Protein AF-F3G6K5-F1 (afdb_monomer_lite)

Foldseek 3Di:
DDDDDDDDADDPVVVVVVVVCVVVVVVVVVVLVVVLVVLVVCPVVQDPDQPPVVVVVVVVVVVVVVVVCVVCVPPDDDDDADQLDPPQFDDDDNQDTDHDPVSVVVVVVCVLVDPPDPPRDDDDDDDDDDDQDDPALVVSLVVLVVVCVPPVDPVSVVSSVSSVVSNVCVVCVPPDDDDDDDDDDDDDPLCPPPVSVVVVVVVVVVVVVVVVVVPSDRPSNVVSVVSVVVVVVVVVVVVVVVVSNVD

Structure (mmCIF, N/CA/C/O backbone):
data_AF-F3G6K5-F1
#
_entry.id   AF-F3G6K5-F1
#
loop_
_atom_site.group_PDB
_atom_site.id
_atom_site.type_symbol
_atom_site.label_atom_id
_atom_site.label_alt_id
_atom_site.label_comp_id
_atom_site.label_asym_id
_atom_site.label_entity_id
_atom_site.label_seq_id
_atom_site.pdbx_PDB_ins_code
_atom_site.Cartn_x
_atom_site.Cartn_y
_atom_site.Cartn_z
_atom_site.occupancy
_atom_site.B_iso_or_equiv
_atom_site.auth_seq_id
_atom_site.auth_comp_id
_atom_site.auth_asym_id
_atom_site.auth_atom_id
_atom_site.pdbx_PDB_model_num
ATOM 1 N N . MET A 1 1 ? 22.229 39.460 2.942 1.00 41.00 1 MET A N 1
ATOM 2 C CA . MET A 1 1 ? 20.983 39.124 3.666 1.00 41.00 1 MET A CA 1
ATOM 3 C C . MET A 1 1 ? 21.271 37.948 4.584 1.00 41.00 1 MET A C 1
ATOM 5 O O . MET A 1 1 ? 21.403 36.832 4.101 1.00 41.00 1 MET A O 1
ATOM 9 N N . SER A 1 2 ? 21.477 38.206 5.875 1.00 43.28 2 SER A N 1
ATOM 10 C CA . SER A 1 2 ? 21.689 37.165 6.884 1.00 43.28 2 SER A CA 1
ATOM 11 C C . SER A 1 2 ? 20.333 36.700 7.409 1.00 43.28 2 SER A C 1
ATOM 13 O O . SER A 1 2 ? 19.652 37.452 8.104 1.00 43.28 2 SER A O 1
ATOM 15 N N . TRP A 1 3 ? 19.929 35.483 7.058 1.00 46.88 3 TRP A N 1
ATOM 16 C CA . TRP A 1 3 ? 18.755 34.844 7.645 1.00 46.88 3 TRP A CA 1
ATOM 17 C C . TRP A 1 3 ? 19.098 34.420 9.074 1.00 46.88 3 TRP A C 1
ATOM 19 O O . TRP A 1 3 ? 19.922 33.532 9.287 1.00 46.88 3 TRP A O 1
ATOM 29 N N . THR A 1 4 ? 18.516 35.092 10.064 1.00 51.34 4 THR A N 1
ATOM 30 C CA . THR A 1 4 ? 18.621 34.699 11.469 1.00 51.34 4 THR A CA 1
ATOM 31 C C . THR A 1 4 ? 17.629 33.578 11.744 1.00 51.34 4 THR A C 1
ATOM 33 O O . THR A 1 4 ? 16.429 33.712 11.520 1.00 51.34 4 THR A O 1
ATOM 36 N N . ASN A 1 5 ? 18.138 32.441 12.210 1.00 50.91 5 ASN A N 1
ATOM 37 C CA . ASN A 1 5 ? 17.309 31.286 12.519 1.00 50.91 5 ASN A CA 1
ATOM 38 C C . ASN A 1 5 ? 16.543 31.557 13.828 1.00 50.91 5 ASN A C 1
ATOM 40 O O . ASN A 1 5 ? 17.135 31.553 14.911 1.00 50.91 5 ASN A O 1
ATOM 44 N N . ILE A 1 6 ? 15.248 31.867 13.730 1.00 63.03 6 ILE A N 1
ATOM 45 C CA . ILE A 1 6 ? 14.383 32.103 14.891 1.00 63.03 6 ILE A CA 1
ATOM 46 C C . ILE A 1 6 ? 14.018 30.739 15.476 1.00 63.03 6 ILE A C 1
ATOM 48 O O . ILE A 1 6 ? 13.240 29.988 14.894 1.00 63.03 6 ILE A O 1
ATOM 52 N N . LYS A 1 7 ? 14.581 30.408 16.641 1.00 58.78 7 LYS A N 1
ATOM 53 C CA . LYS A 1 7 ? 14.153 29.234 17.406 1.00 58.78 7 LYS A CA 1
ATOM 54 C C . LYS A 1 7 ? 12.848 29.575 18.121 1.00 58.78 7 LYS A C 1
ATOM 56 O O . LYS A 1 7 ? 12.857 30.377 19.054 1.00 58.78 7 LYS A O 1
ATOM 61 N N . PHE A 1 8 ? 11.740 28.985 17.680 1.00 60.69 8 PHE A N 1
ATOM 62 C CA . PHE A 1 8 ? 10.490 29.012 18.434 1.00 60.69 8 PHE A CA 1
ATOM 63 C C . PHE A 1 8 ? 10.718 28.276 19.757 1.00 60.69 8 PHE A C 1
ATOM 65 O O . PHE A 1 8 ? 11.133 27.122 19.755 1.00 60.69 8 PHE A O 1
ATOM 72 N N . ARG A 1 9 ? 10.517 28.974 20.874 1.00 67.00 9 ARG A N 1
ATOM 73 C CA . ARG A 1 9 ? 10.622 28.433 22.234 1.00 67.00 9 ARG A CA 1
ATOM 74 C C . ARG A 1 9 ? 9.276 28.576 22.920 1.00 67.00 9 ARG A C 1
ATOM 76 O O . ARG A 1 9 ? 8.531 29.508 22.604 1.00 67.00 9 ARG A O 1
ATOM 83 N N . TRP A 1 10 ? 8.991 27.695 23.873 1.00 70.38 10 TRP A N 1
ATOM 84 C CA . TRP A 1 10 ? 7.793 27.799 24.697 1.00 70.38 10 TRP A CA 1
ATOM 85 C C . TRP A 1 10 ? 7.702 29.189 25.373 1.00 70.38 10 TRP A C 1
ATOM 87 O O . TRP A 1 10 ? 8.639 29.599 26.067 1.00 70.38 10 TRP A O 1
ATOM 97 N N . PRO A 1 11 ? 6.612 29.956 25.176 1.00 77.06 11 PRO A N 1
ATOM 98 C CA . PRO A 1 11 ? 6.512 31.313 25.701 1.00 77.06 11 PRO A CA 1
ATOM 99 C C . PRO A 1 11 ? 6.255 31.314 27.214 1.00 77.06 11 PRO A C 1
ATOM 101 O O . PRO A 1 11 ? 5.347 30.646 27.708 1.00 77.06 11 PRO A O 1
ATOM 104 N N . ALA A 1 12 ? 7.002 32.130 27.963 1.00 70.38 12 ALA A N 1
ATOM 105 C CA . ALA A 1 12 ? 6.874 32.232 29.422 1.00 70.38 12 ALA A CA 1
ATOM 106 C C . ALA A 1 12 ? 5.462 32.658 29.883 1.00 70.38 12 ALA A C 1
ATOM 108 O O . ALA A 1 12 ? 5.005 32.249 30.951 1.00 70.38 12 ALA A O 1
ATOM 109 N N . GLN A 1 13 ? 4.743 33.426 29.056 1.00 72.31 13 GLN A N 1
ATOM 110 C CA . GLN A 1 13 ? 3.354 33.824 29.307 1.00 72.31 13 GLN A CA 1
ATOM 111 C C . GLN A 1 13 ? 2.390 32.625 29.282 1.00 72.31 13 GLN A C 1
ATOM 113 O O . GLN A 1 13 ? 1.428 32.599 30.049 1.00 72.31 13 GLN A O 1
ATOM 118 N N . ALA A 1 14 ? 2.658 31.607 28.452 1.00 68.75 14 ALA A N 1
ATOM 119 C CA . ALA A 1 14 ? 1.855 30.384 28.433 1.00 68.75 14 ALA A CA 1
ATOM 120 C C . ALA A 1 14 ? 2.067 29.554 29.705 1.00 68.75 14 ALA A C 1
ATOM 122 O O . ALA A 1 14 ? 1.115 28.960 30.201 1.00 68.75 14 ALA A O 1
ATOM 123 N N . THR A 1 15 ? 3.273 29.563 30.286 1.00 70.75 15 THR A N 1
ATOM 124 C CA . THR A 1 15 ? 3.541 28.904 31.576 1.00 70.75 15 THR A CA 1
ATOM 125 C C . THR A 1 15 ? 2.737 29.543 32.708 1.00 70.75 15 THR A C 1
ATOM 127 O O . THR A 1 15 ? 2.061 28.831 33.439 1.00 70.75 15 THR A O 1
ATOM 130 N N . GLN A 1 16 ? 2.708 30.877 32.793 1.00 70.25 16 GLN A N 1
ATOM 131 C CA . GLN A 1 16 ? 1.944 31.589 33.828 1.00 70.25 16 GLN A CA 1
ATOM 132 C C . GLN A 1 16 ? 0.430 31.349 33.725 1.00 70.25 16 GLN A C 1
ATOM 134 O O . GLN A 1 16 ? -0.230 31.125 34.738 1.00 70.25 16 GLN A O 1
ATOM 139 N N . TRP A 1 17 ? -0.128 31.362 32.511 1.00 72.69 17 TRP A N 1
ATOM 140 C CA . TRP A 1 17 ? -1.544 31.044 32.294 1.00 72.69 17 TRP A CA 1
ATOM 141 C C . TRP A 1 17 ? -1.869 29.587 32.656 1.00 72.69 17 TRP 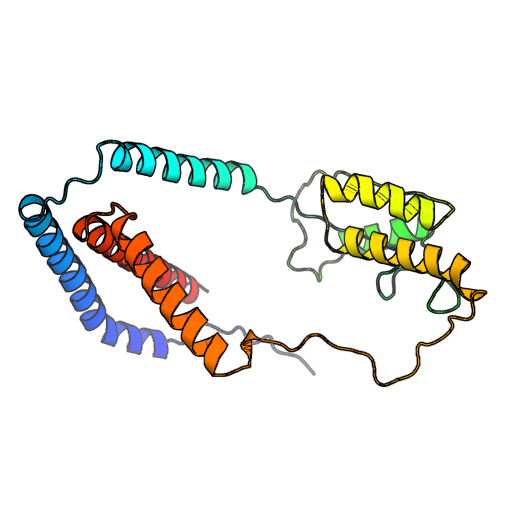A C 1
ATOM 143 O O . TRP A 1 17 ? -2.913 29.288 33.234 1.00 72.69 17 TRP A O 1
ATOM 153 N N . MET A 1 18 ? -0.948 28.668 32.376 1.00 69.44 18 MET A N 1
ATOM 154 C CA . MET A 1 18 ? -1.083 27.268 32.764 1.00 69.44 18 MET A CA 1
ATOM 155 C C . MET A 1 18 ? -1.006 27.039 34.273 1.00 69.44 18 MET A C 1
ATOM 157 O O . MET A 1 18 ? -1.744 26.201 34.789 1.00 69.44 18 MET A O 1
ATOM 161 N N . ASP A 1 19 ? -0.154 27.778 34.980 1.00 72.00 19 ASP A N 1
ATOM 162 C CA . ASP A 1 19 ? -0.046 27.692 36.438 1.00 72.00 19 ASP A CA 1
ATOM 163 C C . ASP A 1 19 ? -1.334 28.196 37.110 1.00 72.00 19 ASP A C 1
ATOM 165 O O . ASP A 1 19 ? -1.800 27.609 38.085 1.00 72.00 19 ASP A O 1
ATOM 169 N N . GLN A 1 20 ? -1.994 29.202 36.524 1.00 71.81 20 GLN A N 1
ATOM 170 C CA . GLN A 1 20 ? -3.330 29.648 36.948 1.00 71.81 20 GLN A CA 1
ATOM 171 C C . GLN A 1 20 ? -4.402 28.564 36.738 1.00 71.81 20 GLN A C 1
ATOM 173 O O . GLN A 1 20 ? -5.333 28.445 37.533 1.00 71.81 20 GLN A O 1
ATOM 178 N N . MET A 1 21 ? -4.252 27.732 35.704 1.00 69.56 21 MET A N 1
ATOM 179 C CA . MET A 1 21 ? -5.142 26.599 35.418 1.00 69.56 21 MET A CA 1
ATOM 180 C C . MET A 1 21 ? -4.804 25.331 36.221 1.00 69.56 21 MET A C 1
ATOM 182 O O . MET A 1 21 ? -5.597 24.385 36.225 1.00 69.56 21 MET A O 1
ATOM 186 N N . ALA A 1 22 ? -3.668 25.286 36.926 1.00 70.25 22 ALA A N 1
ATOM 187 C CA . ALA A 1 22 ? -3.235 24.108 37.681 1.00 70.25 22 ALA A CA 1
ATOM 188 C C . ALA A 1 22 ? -4.230 23.730 38.790 1.00 70.25 22 ALA A C 1
ATOM 190 O O . ALA A 1 22 ? -4.506 22.549 38.995 1.00 70.25 22 ALA A O 1
ATOM 191 N N . GLY A 1 23 ? -4.846 24.723 39.443 1.00 70.94 23 GLY A N 1
ATOM 192 C CA . GLY A 1 23 ? -5.899 24.491 40.436 1.00 70.94 23 GLY A CA 1
ATOM 193 C C . GLY A 1 23 ? -7.123 23.779 39.849 1.00 70.94 23 GLY A C 1
ATOM 194 O O . GLY A 1 23 ? -7.587 22.786 40.406 1.00 70.94 23 GLY A O 1
ATOM 195 N N . ALA A 1 24 ? -7.601 24.221 38.680 1.00 70.62 24 ALA A N 1
ATOM 196 C CA . ALA A 1 24 ? -8.709 23.572 37.976 1.00 70.62 24 ALA A CA 1
ATOM 197 C C . ALA A 1 24 ? -8.339 22.155 37.504 1.00 70.62 24 ALA A C 1
ATOM 199 O O . ALA A 1 24 ? -9.148 21.235 37.608 1.00 70.62 24 ALA A O 1
ATOM 200 N N . ARG A 1 25 ? -7.097 21.951 37.046 1.00 69.00 25 ARG A N 1
ATOM 201 C CA . ARG A 1 25 ? -6.589 20.633 36.635 1.00 69.00 25 ARG A CA 1
ATOM 202 C C . ARG A 1 25 ? -6.544 19.647 37.805 1.00 69.00 25 ARG A C 1
ATOM 204 O O . ARG A 1 25 ? -6.981 18.511 37.646 1.00 69.00 25 ARG A O 1
ATOM 211 N N . ASN A 1 26 ? -6.096 20.092 38.978 1.00 73.50 26 ASN A N 1
ATOM 212 C CA . ASN A 1 26 ? -6.069 19.274 40.193 1.00 73.50 26 ASN A CA 1
ATOM 213 C C . ASN A 1 26 ? -7.483 18.896 40.654 1.00 73.50 26 ASN A C 1
ATOM 215 O O . ASN A 1 26 ? -7.715 17.751 41.036 1.00 73.50 26 ASN A O 1
ATOM 219 N N . LEU A 1 27 ? -8.446 19.820 40.553 1.00 74.88 27 LEU A N 1
ATOM 220 C CA . LEU A 1 27 ? -9.855 19.536 40.847 1.00 74.88 27 LEU A CA 1
ATOM 221 C C . LEU A 1 27 ? -10.432 18.489 39.886 1.00 74.88 27 LEU A C 1
ATOM 223 O O . LEU A 1 27 ? -11.045 17.521 40.334 1.00 74.88 27 LEU A O 1
ATOM 227 N N . ILE A 1 28 ? -10.168 18.620 38.583 1.00 72.31 28 ILE A N 1
ATOM 228 C CA . ILE A 1 28 ? -10.585 17.636 37.571 1.00 72.31 28 ILE A CA 1
ATOM 229 C C . ILE A 1 28 ? -9.961 16.263 37.852 1.00 72.31 28 ILE A C 1
ATOM 231 O O . ILE A 1 28 ? -10.652 15.249 37.764 1.00 72.31 28 ILE A O 1
ATOM 235 N N . GLN A 1 29 ? -8.681 16.210 38.231 1.00 74.44 29 GLN A N 1
ATOM 236 C CA . GLN A 1 29 ? -8.020 14.958 38.607 1.00 74.44 29 GLN A CA 1
ATOM 237 C C . GLN A 1 29 ? -8.639 14.343 39.869 1.00 74.44 29 GLN A C 1
ATOM 239 O O . GLN A 1 29 ? -8.896 13.139 39.890 1.00 74.44 29 GLN A O 1
ATOM 244 N N . SER A 1 30 ? -8.945 15.150 40.890 1.00 73.75 30 SER A N 1
ATOM 245 C CA . SER A 1 30 ? -9.611 14.664 42.105 1.00 73.75 30 SER A CA 1
ATOM 246 C C . SER A 1 30 ? -11.027 14.148 41.840 1.00 73.75 30 SER A C 1
ATOM 248 O O . SER A 1 30 ? -11.398 13.102 42.365 1.00 73.75 30 SER A O 1
ATOM 250 N N . GLU A 1 31 ? -11.789 14.803 40.960 1.00 78.19 31 GLU A N 1
ATOM 251 C CA . GLU A 1 31 ? -13.123 14.346 40.557 1.00 78.19 31 GLU A CA 1
ATOM 252 C C . GLU A 1 31 ? -13.067 13.097 39.670 1.00 78.19 31 GLU A C 1
ATOM 254 O O . GLU A 1 31 ? -13.923 12.218 39.757 1.00 78.19 31 GLU A O 1
ATOM 259 N N . MET A 1 32 ? -12.034 12.950 38.836 1.00 72.06 32 MET A N 1
ATOM 260 C CA . MET A 1 32 ? -11.810 11.705 38.094 1.00 72.06 32 MET A CA 1
ATOM 261 C C . MET A 1 32 ? -11.502 10.527 39.025 1.00 72.06 32 MET A C 1
ATOM 263 O O . MET A 1 32 ? -11.959 9.412 38.758 1.00 72.06 32 MET A O 1
ATOM 267 N N . LEU A 1 33 ? -10.749 10.756 40.105 1.00 75.06 33 LEU A N 1
ATOM 268 C CA . LEU A 1 33 ? -10.490 9.744 41.133 1.00 75.06 33 LEU A CA 1
ATOM 269 C C . LEU A 1 33 ? -11.766 9.419 41.922 1.00 75.06 33 LEU A C 1
ATOM 271 O O . LEU A 1 33 ? -12.114 8.244 42.040 1.00 75.06 33 LEU A O 1
ATOM 275 N N . SER A 1 34 ? -12.512 10.440 42.363 1.00 75.44 34 SER A N 1
ATOM 276 C CA . SER A 1 34 ? -13.785 10.280 43.087 1.00 75.44 34 SER A CA 1
ATOM 277 C C . SER A 1 34 ? -14.816 9.504 42.252 1.00 75.44 34 SER A C 1
ATOM 279 O O . SER A 1 34 ? -15.488 8.595 42.743 1.00 75.44 34 SER A O 1
ATOM 281 N N . THR A 1 35 ? -14.911 9.817 40.957 1.00 75.25 35 THR A N 1
ATOM 282 C CA . THR A 1 35 ? -15.817 9.152 40.018 1.00 75.25 35 THR A CA 1
ATOM 283 C C . THR A 1 35 ? -15.403 7.699 39.826 1.00 75.25 35 THR A C 1
ATOM 285 O O . THR A 1 35 ? -16.269 6.830 39.791 1.00 75.25 35 THR A O 1
ATOM 288 N N . GLY A 1 36 ? -14.099 7.413 39.797 1.00 73.00 36 GLY A N 1
ATOM 289 C CA . GLY A 1 36 ? -13.586 6.046 39.772 1.00 73.00 36 GLY A CA 1
ATOM 290 C C . GLY A 1 36 ? -13.974 5.214 40.981 1.00 73.00 36 GLY A C 1
ATOM 291 O O . GLY A 1 36 ? -14.414 4.079 40.827 1.00 73.00 36 GLY A O 1
ATOM 292 N N . GLU A 1 37 ? -13.877 5.788 42.178 1.00 77.00 37 GLU A N 1
ATOM 293 C CA . GLU A 1 37 ? -14.312 5.114 43.404 1.00 77.00 37 GLU A CA 1
ATOM 294 C C . GLU A 1 37 ? -15.826 4.895 43.451 1.00 77.00 37 GLU A C 1
ATOM 296 O O . GLU A 1 37 ? -16.306 3.906 44.002 1.00 77.00 37 GLU A O 1
ATOM 301 N N . ARG A 1 38 ? -16.612 5.816 42.887 1.00 76.25 38 ARG A N 1
ATOM 302 C CA . ARG A 1 38 ? -18.069 5.655 42.791 1.00 76.25 38 ARG A CA 1
ATOM 303 C C . ARG A 1 38 ? -18.444 4.544 41.815 1.00 76.25 38 ARG A C 1
ATOM 305 O O . ARG A 1 38 ? -19.321 3.746 42.129 1.00 76.25 38 ARG A O 1
ATOM 312 N N . VAL A 1 39 ? -17.776 4.485 40.664 1.00 74.00 39 VAL A N 1
ATOM 313 C CA . VAL A 1 39 ? -17.968 3.439 39.648 1.00 74.00 39 VAL A CA 1
ATOM 314 C C . VAL A 1 39 ? -17.551 2.073 40.202 1.00 74.00 39 VAL A C 1
ATOM 316 O O . VAL A 1 39 ? -18.309 1.117 40.059 1.00 74.00 39 VAL A O 1
ATOM 319 N N . SER A 1 40 ? -16.430 1.978 40.927 1.00 72.12 40 SER A N 1
ATOM 320 C CA . SER A 1 40 ? -16.007 0.717 41.554 1.00 72.12 40 SER A CA 1
ATOM 321 C C . SER A 1 40 ? -16.980 0.240 42.636 1.00 72.12 40 SER A C 1
ATOM 323 O O . SER A 1 40 ? -17.335 -0.933 42.653 1.00 72.12 40 SER A O 1
ATOM 325 N N . LYS A 1 41 ? -17.501 1.144 43.479 1.00 76.19 41 LYS A N 1
ATOM 326 C CA . LYS A 1 41 ? -18.522 0.815 44.494 1.00 76.19 41 LYS A CA 1
ATOM 327 C C . LYS A 1 41 ? -19.842 0.328 43.894 1.00 76.19 41 LYS A C 1
ATOM 329 O O . LYS A 1 41 ? -20.566 -0.425 44.536 1.00 76.19 41 LYS A O 1
ATOM 334 N N . LEU A 1 42 ? -20.178 0.769 42.682 1.00 70.62 42 LEU A N 1
ATOM 335 C CA . LEU A 1 42 ? -21.380 0.326 41.974 1.00 70.62 42 LEU A CA 1
ATOM 336 C C . LEU A 1 42 ? -21.176 -1.028 41.269 1.00 70.62 42 LEU A C 1
ATOM 338 O O . LEU A 1 42 ? -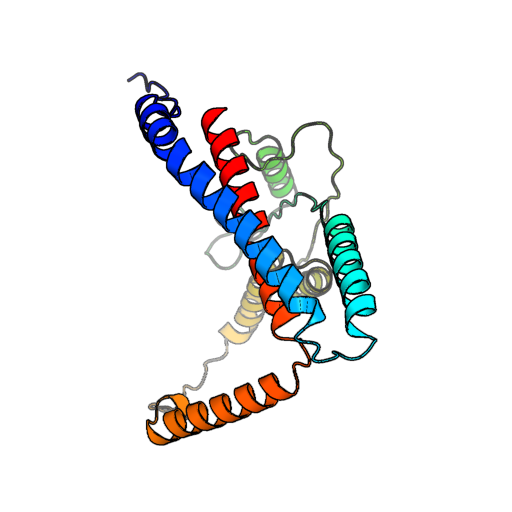22.167 -1.671 40.917 1.00 70.62 42 LEU A O 1
ATOM 342 N N . ALA A 1 43 ? -19.930 -1.460 41.043 1.00 63.56 43 ALA A N 1
ATOM 343 C CA . ALA A 1 43 ? -19.625 -2.682 40.297 1.00 63.56 43 ALA A CA 1
ATOM 344 C C . ALA A 1 43 ? -20.107 -3.950 41.011 1.00 63.56 43 ALA A C 1
ATOM 346 O O . ALA A 1 43 ? -20.584 -4.874 40.355 1.00 63.56 43 ALA A O 1
ATOM 347 N N . ASP A 1 44 ? -20.092 -3.945 42.345 1.00 62.38 44 ASP A N 1
ATOM 348 C CA . ASP A 1 44 ? -20.596 -5.053 43.164 1.00 62.38 44 ASP A CA 1
ATOM 349 C C . ASP A 1 44 ? -22.136 -5.108 43.222 1.00 62.38 44 ASP A C 1
ATOM 351 O O . ASP A 1 44 ? -22.714 -6.129 43.590 1.00 62.38 44 ASP A O 1
ATOM 355 N N . ILE A 1 45 ? -22.817 -4.018 42.843 1.00 66.88 45 ILE A N 1
ATOM 356 C CA . ILE A 1 45 ? -24.280 -3.876 42.927 1.00 66.88 45 ILE A CA 1
ATOM 357 C C . ILE A 1 45 ? -24.949 -4.186 41.577 1.00 66.88 45 ILE A C 1
ATOM 359 O O . ILE A 1 45 ? -26.052 -4.729 41.542 1.00 66.88 45 ILE A O 1
ATOM 363 N N . ALA A 1 46 ? -24.291 -3.868 40.458 1.00 55.75 46 ALA A N 1
ATOM 364 C CA . ALA A 1 46 ? -24.824 -4.029 39.105 1.00 55.75 46 ALA A CA 1
ATOM 365 C C . ALA A 1 46 ? -24.084 -5.135 38.332 1.00 55.75 46 ALA A C 1
ATOM 367 O O . ALA A 1 46 ? -23.367 -4.876 37.365 1.00 55.75 46 ALA A O 1
ATOM 368 N N . THR A 1 47 ? -24.264 -6.388 38.747 1.00 52.62 47 THR A N 1
ATOM 369 C CA . THR A 1 47 ? -23.692 -7.553 38.060 1.00 52.62 47 THR A CA 1
ATOM 370 C C . THR A 1 47 ? -24.640 -8.065 36.971 1.00 52.62 47 THR A C 1
ATOM 372 O O . THR A 1 47 ? -25.467 -8.944 37.190 1.00 52.62 47 THR A O 1
ATOM 375 N N . SER A 1 48 ? -24.509 -7.539 35.749 1.00 55.25 48 SER A N 1
ATOM 376 C CA . SER A 1 48 ? -24.825 -8.341 34.558 1.00 55.25 48 SER A CA 1
ATOM 377 C C . SER A 1 48 ? -23.594 -9.192 34.312 1.00 55.25 48 SER A C 1
ATOM 379 O O . SER A 1 48 ? -22.539 -8.640 34.037 1.00 55.25 48 SER A O 1
ATOM 381 N N . SER A 1 49 ? -23.675 -10.501 34.555 1.00 48.19 49 SER A N 1
ATOM 382 C CA . SER A 1 49 ? -22.531 -11.402 34.407 1.00 48.19 49 SER A CA 1
ATOM 383 C C . SER A 1 49 ? -22.216 -11.561 32.919 1.00 48.19 49 SER A C 1
ATOM 385 O O . SER A 1 49 ? -22.914 -12.338 32.268 1.00 48.19 49 SER A O 1
ATOM 387 N N . PRO A 1 50 ? -21.163 -10.925 32.374 1.00 54.00 50 PRO A N 1
ATOM 388 C CA . PRO A 1 50 ? -20.675 -11.291 31.056 1.00 54.00 50 PRO A CA 1
ATOM 389 C C . PRO A 1 50 ? -20.094 -12.700 31.197 1.00 54.00 50 PRO A C 1
ATOM 391 O O . PRO A 1 50 ? -19.535 -13.046 32.249 1.00 54.00 50 PRO A O 1
ATOM 394 N N . GLY A 1 51 ? -20.258 -13.554 30.189 1.00 52.72 51 GLY A N 1
ATOM 395 C CA . GLY A 1 51 ? -19.772 -14.934 30.250 1.00 52.72 51 GLY A CA 1
ATOM 396 C C . GLY A 1 51 ? -18.316 -15.030 30.740 1.00 52.72 51 GLY A C 1
ATOM 397 O O . GLY A 1 51 ? -17.476 -14.194 30.406 1.00 52.72 51 GLY A O 1
ATOM 398 N N . ARG A 1 52 ? -17.994 -16.088 31.507 1.00 54.31 52 ARG A N 1
ATOM 399 C CA . ARG A 1 52 ? -16.679 -16.357 32.150 1.00 54.31 52 ARG A CA 1
ATOM 400 C C . ARG A 1 52 ? -15.451 -16.298 31.216 1.00 54.31 52 ARG A C 1
ATOM 402 O O . ARG A 1 52 ? -14.321 -16.392 31.681 1.00 54.31 52 ARG A O 1
ATOM 409 N N . ILE A 1 53 ? -15.667 -16.157 29.913 1.00 56.19 53 ILE A N 1
ATOM 410 C CA . ILE A 1 53 ? -14.651 -16.095 28.865 1.00 56.19 53 ILE A CA 1
ATOM 411 C C . ILE A 1 53 ? -14.135 -14.656 28.659 1.00 56.19 53 ILE A C 1
ATOM 413 O O . ILE A 1 53 ? -12.973 -14.490 28.298 1.00 56.19 53 ILE A O 1
ATOM 417 N N . GLY A 1 54 ? -14.932 -13.616 28.944 1.00 54.03 54 GLY A N 1
ATOM 418 C CA . GLY A 1 54 ? -14.574 -12.219 28.643 1.00 54.03 54 GLY A CA 1
ATOM 419 C C . GLY A 1 54 ? -13.311 -11.725 29.359 1.00 54.03 54 GLY A C 1
ATOM 420 O O . GLY A 1 54 ? -12.423 -11.157 28.729 1.00 54.03 54 GLY A O 1
ATOM 421 N N . GLY A 1 55 ? -13.170 -12.019 30.658 1.00 58.12 55 GLY A N 1
ATOM 422 C CA . GLY A 1 55 ? -11.996 -11.609 31.443 1.00 58.12 55 GLY A CA 1
ATOM 423 C C . GLY A 1 55 ? -10.694 -12.307 31.025 1.00 58.12 55 GLY A C 1
ATOM 424 O O . GLY A 1 55 ? -9.648 -11.666 30.939 1.00 58.12 55 GLY A O 1
ATOM 425 N N . ALA A 1 56 ? -10.756 -13.604 30.704 1.00 58.50 56 ALA A N 1
ATOM 426 C CA . ALA A 1 56 ? -9.604 -14.359 30.203 1.00 58.50 56 ALA A CA 1
ATOM 427 C C . ALA A 1 56 ? -9.230 -13.951 28.764 1.00 58.50 56 ALA A C 1
ATOM 429 O O . ALA A 1 56 ? -8.048 -13.879 28.424 1.00 58.50 56 ALA A O 1
ATOM 430 N N . ALA A 1 57 ? -10.229 -13.629 27.935 1.00 58.84 57 ALA A N 1
ATOM 431 C CA . ALA A 1 57 ? -10.023 -13.141 26.577 1.00 58.84 57 ALA A CA 1
ATOM 432 C C . ALA A 1 57 ? -9.394 -11.740 26.560 1.00 58.84 57 ALA A C 1
ATOM 434 O O . ALA A 1 57 ? -8.480 -11.513 25.776 1.00 58.84 57 ALA A O 1
ATOM 435 N N . GLN A 1 58 ? -9.801 -10.822 27.444 1.00 65.88 58 GLN A N 1
ATOM 436 C CA . GLN A 1 58 ? -9.270 -9.452 27.491 1.00 65.88 58 GLN A CA 1
ATOM 437 C C . GLN A 1 58 ? -7.749 -9.425 27.724 1.00 65.88 58 GLN A C 1
ATOM 439 O O . GLN A 1 58 ? -7.034 -8.711 27.023 1.00 65.88 58 GLN A O 1
ATOM 444 N N . ALA A 1 59 ? -7.247 -10.233 28.668 1.00 67.75 59 ALA A N 1
ATOM 445 C CA . ALA A 1 59 ? -5.815 -10.336 28.960 1.00 67.75 59 ALA A CA 1
ATOM 446 C C . ALA A 1 59 ? -5.027 -10.988 27.809 1.00 67.75 59 ALA A C 1
ATOM 448 O O . ALA A 1 59 ? -3.920 -10.559 27.494 1.00 67.75 59 ALA A O 1
ATOM 449 N N . ALA A 1 60 ? -5.608 -11.991 27.142 1.00 71.12 60 ALA A N 1
ATOM 450 C CA . ALA A 1 60 ? -5.009 -12.603 25.956 1.00 71.12 60 ALA A CA 1
ATOM 451 C C . ALA A 1 60 ? -5.004 -11.647 24.747 1.00 71.12 60 ALA A C 1
ATOM 453 O O . ALA A 1 60 ? -4.039 -11.621 23.987 1.00 71.12 60 ALA A O 1
ATOM 454 N N . ILE A 1 61 ? -6.048 -10.828 24.583 1.00 72.94 61 ILE A N 1
ATOM 455 C CA . ILE A 1 61 ? -6.159 -9.823 23.518 1.00 72.94 61 ILE A CA 1
ATOM 456 C C . ILE A 1 61 ? -5.165 -8.684 23.748 1.00 72.94 61 ILE A C 1
ATOM 458 O O . ILE A 1 61 ? -4.509 -8.261 22.797 1.00 72.94 61 ILE A O 1
ATOM 462 N N . SER A 1 62 ? -5.033 -8.180 24.979 1.00 73.25 62 SER A N 1
ATOM 463 C CA . SER A 1 62 ? -4.067 -7.121 25.289 1.00 73.25 62 SER A CA 1
ATOM 464 C C . SER A 1 62 ? -2.632 -7.620 25.136 1.00 73.25 62 SER A C 1
ATOM 466 O O . SER A 1 62 ? -1.864 -6.992 24.415 1.00 73.25 62 SER A O 1
ATOM 468 N N . ALA A 1 63 ? -2.301 -8.789 25.695 1.00 74.56 63 ALA A N 1
ATOM 469 C CA . ALA A 1 63 ? -0.991 -9.416 25.521 1.00 74.56 63 ALA A CA 1
ATOM 470 C C . ALA A 1 63 ? -0.691 -9.718 24.045 1.00 74.56 63 ALA A C 1
ATOM 472 O O . ALA A 1 63 ? 0.418 -9.472 23.582 1.00 74.56 63 ALA A O 1
ATOM 473 N N . GLY A 1 64 ? -1.685 -10.188 23.286 1.00 75.62 64 GLY A N 1
ATOM 474 C CA . GLY A 1 64 ? -1.559 -10.415 21.849 1.00 75.62 64 GLY A CA 1
ATOM 475 C C . GLY A 1 64 ? -1.308 -9.126 21.067 1.00 75.62 64 GLY A C 1
ATOM 476 O O . GLY A 1 64 ? -0.465 -9.111 20.177 1.00 75.62 64 GLY A O 1
ATOM 477 N N . ARG A 1 65 ? -1.985 -8.022 21.411 1.00 78.44 65 ARG A N 1
ATOM 478 C CA . ARG A 1 65 ? -1.758 -6.713 20.776 1.00 78.44 65 ARG A CA 1
ATOM 479 C C . ARG A 1 65 ? -0.384 -6.142 21.096 1.00 78.44 65 ARG A C 1
ATOM 481 O O . ARG A 1 65 ? 0.248 -5.626 20.182 1.00 78.44 65 ARG A O 1
ATOM 488 N N . THR A 1 66 ? 0.079 -6.258 22.339 1.00 80.19 66 THR A N 1
ATOM 489 C CA . THR A 1 66 ? 1.428 -5.821 22.722 1.00 80.19 66 THR A CA 1
ATOM 490 C C . THR A 1 66 ? 2.486 -6.678 22.036 1.00 80.19 66 THR A C 1
ATOM 492 O O . THR A 1 66 ? 3.368 -6.135 21.397 1.00 80.19 66 THR A O 1
ATOM 495 N N . ALA A 1 67 ? 2.339 -8.007 22.034 1.00 77.56 67 ALA A N 1
ATOM 496 C CA . ALA A 1 67 ? 3.272 -8.896 21.343 1.00 77.56 67 ALA A CA 1
ATOM 497 C C . ALA A 1 67 ? 3.324 -8.644 19.827 1.00 77.56 67 ALA A C 1
ATOM 499 O O . ALA A 1 67 ? 4.392 -8.731 19.229 1.00 77.56 67 ALA A O 1
ATOM 500 N N . LEU A 1 68 ? 2.186 -8.322 19.198 1.00 75.50 68 LEU A N 1
ATOM 501 C CA . LEU A 1 68 ? 2.153 -7.900 17.796 1.00 75.50 68 LEU A CA 1
ATOM 502 C C . LEU A 1 68 ? 2.852 -6.550 17.609 1.00 75.50 68 LEU A C 1
ATOM 504 O O . LEU A 1 68 ? 3.640 -6.412 16.681 1.00 75.50 68 LEU A O 1
ATOM 508 N N . ALA A 1 69 ? 2.590 -5.570 18.475 1.00 73.81 69 ALA A N 1
ATOM 509 C CA . ALA A 1 69 ? 3.259 -4.275 18.416 1.00 73.81 69 ALA A CA 1
ATOM 510 C C . ALA A 1 69 ? 4.780 -4.433 18.555 1.00 73.81 69 ALA A C 1
ATOM 512 O O . ALA A 1 69 ? 5.492 -4.000 17.659 1.00 73.81 69 ALA A O 1
ATOM 513 N N . ASP A 1 70 ? 5.255 -5.152 19.574 1.00 77.38 70 ASP A N 1
ATOM 514 C CA . ASP A 1 70 ? 6.677 -5.402 19.841 1.00 77.38 70 ASP A CA 1
ATOM 515 C C . ASP A 1 70 ? 7.358 -6.147 18.677 1.00 77.38 70 ASP A C 1
ATOM 517 O O . ASP A 1 70 ? 8.488 -5.839 18.293 1.00 77.38 70 ASP A O 1
ATOM 521 N N . GLN A 1 71 ? 6.668 -7.119 18.063 1.00 72.12 71 GLN A N 1
ATOM 522 C CA . GLN A 1 71 ? 7.191 -7.846 16.898 1.00 72.12 71 GLN A CA 1
ATOM 523 C C . GLN A 1 71 ? 7.336 -6.960 15.654 1.00 72.12 71 GLN A C 1
ATOM 525 O O . GLN A 1 71 ? 8.206 -7.226 14.822 1.00 72.12 71 GLN A O 1
ATOM 530 N N . PHE A 1 72 ? 6.509 -5.921 15.515 1.00 73.06 72 PHE A N 1
ATOM 531 C CA . PHE A 1 72 ? 6.507 -5.019 14.360 1.00 73.06 72 PHE A CA 1
ATOM 532 C C . PHE A 1 72 ? 7.078 -3.624 14.658 1.00 73.06 72 PHE A C 1
ATOM 534 O O . PHE A 1 72 ? 7.094 -2.779 13.766 1.00 73.06 72 PHE A O 1
ATOM 541 N N . GLU A 1 73 ? 7.572 -3.376 15.873 1.00 70.31 73 GLU A N 1
ATOM 542 C CA . GLU A 1 73 ? 8.053 -2.059 16.311 1.00 70.31 73 GLU A CA 1
ATOM 543 C C . GLU A 1 73 ? 9.331 -1.638 15.570 1.00 70.31 73 GLU A C 1
ATOM 545 O O . GLU A 1 73 ? 9.530 -0.468 15.243 1.00 70.31 73 GLU A O 1
ATOM 550 N N . ASN A 1 74 ? 10.170 -2.613 15.209 1.00 66.94 74 ASN A N 1
ATOM 551 C CA . ASN A 1 74 ? 11.403 -2.386 14.460 1.00 66.94 74 ASN A CA 1
ATOM 552 C C . ASN A 1 74 ? 11.135 -2.340 12.949 1.00 66.94 74 ASN A C 1
ATOM 554 O O . ASN A 1 74 ? 11.545 -3.229 12.199 1.00 66.94 74 ASN A O 1
ATOM 558 N N . VAL A 1 75 ? 10.433 -1.301 12.493 1.00 74.94 75 VAL A N 1
ATOM 559 C CA . VAL A 1 75 ? 10.186 -1.078 11.062 1.00 74.94 75 VAL A CA 1
ATOM 560 C C . VAL A 1 75 ? 11.493 -0.641 10.382 1.00 74.94 75 VAL A C 1
ATOM 562 O O . VAL A 1 75 ? 12.022 0.425 10.709 1.00 74.94 75 VAL A O 1
ATOM 565 N N . PRO A 1 76 ? 12.033 -1.414 9.422 1.00 77.62 76 PRO A N 1
ATOM 566 C CA . PRO A 1 76 ? 13.262 -1.039 8.738 1.00 77.62 76 PRO A CA 1
ATOM 567 C C . PRO A 1 76 ? 13.039 0.187 7.845 1.00 77.62 76 PRO A C 1
ATOM 569 O O . PRO A 1 76 ? 12.031 0.294 7.142 1.00 77.62 76 PRO A O 1
ATOM 572 N N . SER A 1 77 ? 14.014 1.096 7.814 1.00 85.75 77 SER A N 1
ATOM 573 C CA . SER A 1 77 ? 14.027 2.186 6.837 1.00 85.75 77 SER A CA 1
ATOM 574 C C . SER A 1 77 ? 14.255 1.627 5.432 1.00 85.75 77 SER A C 1
ATOM 576 O O . SER A 1 77 ? 15.140 0.798 5.218 1.00 85.75 77 SER A O 1
ATOM 578 N N . CYS A 1 78 ? 13.480 2.098 4.458 1.00 88.31 78 CYS A N 1
ATOM 579 C CA . CYS A 1 78 ? 13.581 1.645 3.078 1.00 88.31 78 CYS A CA 1
ATOM 580 C C . CYS A 1 78 ? 13.690 2.822 2.107 1.00 88.31 78 CYS A C 1
ATOM 582 O O . CYS A 1 78 ? 12.997 3.828 2.253 1.00 88.31 78 CYS A O 1
ATOM 584 N N . ILE A 1 79 ? 14.540 2.666 1.091 1.00 90.56 79 ILE A N 1
ATOM 585 C CA . ILE A 1 79 ? 14.677 3.589 -0.033 1.00 90.56 79 ILE A CA 1
ATOM 586 C C . ILE A 1 79 ? 14.434 2.794 -1.314 1.00 90.56 79 ILE A C 1
ATOM 588 O O . ILE A 1 79 ? 15.037 1.743 -1.526 1.00 90.56 79 ILE A O 1
ATOM 592 N N . VAL A 1 80 ? 13.562 3.314 -2.177 1.00 92.56 80 VAL A N 1
ATOM 593 C CA . VAL A 1 80 ? 13.202 2.697 -3.455 1.00 92.56 80 VAL A CA 1
ATOM 594 C C . VAL A 1 80 ? 13.510 3.674 -4.581 1.00 92.56 80 VAL A C 1
ATOM 596 O O . VAL A 1 80 ? 13.020 4.803 -4.588 1.00 92.56 80 VAL A O 1
ATOM 599 N N . VAL A 1 81 ? 14.290 3.222 -5.561 1.00 92.19 81 VAL A N 1
ATOM 600 C CA . VAL A 1 81 ? 14.656 4.006 -6.745 1.00 92.19 81 VAL A CA 1
ATOM 601 C C . VAL A 1 81 ? 14.093 3.327 -7.984 1.00 92.19 81 VAL A C 1
ATOM 603 O O . VAL A 1 81 ? 14.359 2.151 -8.228 1.00 92.19 81 VAL A O 1
ATOM 606 N N . THR A 1 82 ? 13.311 4.061 -8.778 1.00 92.00 82 THR A N 1
ATOM 607 C CA . THR A 1 82 ? 12.690 3.521 -9.999 1.00 92.00 82 THR A CA 1
ATOM 608 C C . THR A 1 82 ? 12.805 4.508 -11.163 1.00 92.00 82 THR A C 1
ATOM 610 O O . THR A 1 82 ? 12.757 5.721 -10.951 1.00 92.00 82 THR A O 1
ATOM 613 N N . PRO A 1 83 ? 12.890 4.034 -12.422 1.00 90.38 83 PRO A N 1
ATOM 614 C CA . PRO A 1 83 ? 12.970 4.918 -13.592 1.00 90.38 83 PRO A CA 1
ATOM 615 C C . PRO A 1 83 ? 11.712 5.782 -13.794 1.00 90.38 83 PRO A C 1
ATOM 617 O O . PRO A 1 83 ? 11.727 6.754 -14.549 1.00 90.38 83 PRO A O 1
ATOM 620 N N . PHE A 1 84 ? 10.602 5.443 -13.138 1.00 90.00 84 PHE A N 1
ATOM 621 C CA . PHE A 1 84 ? 9.331 6.150 -13.282 1.00 90.00 84 PHE A CA 1
ATOM 622 C C . PHE A 1 84 ? 9.176 7.327 -12.314 1.00 90.00 84 PHE A C 1
ATOM 624 O O . PHE A 1 84 ? 8.243 8.117 -12.468 1.00 90.00 84 PHE A O 1
ATOM 631 N N . GLN A 1 85 ? 10.089 7.479 -11.352 1.00 89.81 85 GLN A N 1
ATOM 632 C CA . GLN A 1 85 ? 10.138 8.651 -10.486 1.00 89.81 85 GLN A CA 1
ATOM 633 C C . GLN A 1 85 ? 10.540 9.901 -11.283 1.00 89.81 85 GLN A C 1
ATOM 635 O O . GLN A 1 85 ? 11.272 9.856 -12.282 1.00 89.81 85 GLN A O 1
ATOM 640 N N . HIS A 1 86 ? 10.024 11.048 -10.848 1.00 84.94 86 HIS A N 1
ATOM 641 C CA . HIS A 1 86 ? 10.327 12.322 -11.480 1.00 84.94 86 HIS A CA 1
ATOM 642 C C . HIS A 1 86 ? 11.825 12.640 -11.349 1.00 84.94 86 HIS A C 1
ATOM 644 O O . HIS A 1 86 ? 12.372 12.578 -10.256 1.00 84.94 86 HIS A O 1
ATOM 650 N N . GLY A 1 87 ? 12.488 12.976 -12.460 1.00 84.06 87 GLY A N 1
ATOM 651 C CA . GLY A 1 87 ? 13.916 13.317 -12.480 1.00 84.06 87 GLY A CA 1
ATOM 652 C C . GLY A 1 87 ? 14.899 12.143 -12.356 1.00 84.06 87 GLY A C 1
ATOM 653 O O . GLY A 1 87 ? 16.094 12.382 -12.452 1.00 84.06 87 GLY A O 1
ATOM 654 N N . VAL A 1 88 ? 14.429 10.900 -12.181 1.00 88.50 88 VAL A N 1
ATOM 655 C CA . VAL A 1 88 ? 15.305 9.723 -11.999 1.00 88.50 88 VAL A CA 1
ATOM 656 C C . VAL A 1 88 ? 15.582 9.001 -13.319 1.00 88.50 88 VAL A C 1
ATOM 658 O O . VAL A 1 88 ? 16.732 8.794 -13.696 1.00 88.50 88 VAL A O 1
ATOM 661 N N . GLY A 1 89 ? 14.529 8.588 -14.030 1.00 83.88 89 GLY A N 1
ATOM 662 C CA . GLY A 1 89 ? 14.684 7.828 -15.270 1.00 83.88 89 GLY A CA 1
ATOM 663 C C . GLY A 1 89 ? 15.133 8.669 -16.462 1.00 83.88 89 GLY A C 1
ATOM 664 O O . GLY A 1 89 ? 14.808 9.850 -16.583 1.00 83.88 89 GLY A O 1
ATOM 665 N N . GLN A 1 90 ? 15.823 8.005 -17.381 1.00 84.06 90 GLN A N 1
ATOM 666 C CA . GLN A 1 90 ? 16.368 8.529 -18.630 1.00 84.06 90 GLN A CA 1
ATOM 667 C C . GLN A 1 90 ? 15.544 8.037 -19.819 1.00 84.06 90 GLN A C 1
ATOM 669 O O . GLN A 1 90 ? 14.976 6.950 -19.771 1.00 84.06 90 GLN A O 1
ATOM 674 N N . GLY A 1 91 ? 15.479 8.827 -20.888 1.00 76.88 91 GLY A N 1
ATOM 675 C CA . GLY A 1 91 ? 14.758 8.474 -22.111 1.00 76.88 91 GLY A CA 1
ATOM 676 C C . GLY A 1 91 ? 14.096 9.678 -22.774 1.00 76.88 91 GLY A C 1
ATOM 677 O O . GLY A 1 91 ? 13.870 10.708 -22.135 1.00 76.88 91 GLY A O 1
ATOM 678 N N . SER A 1 92 ? 13.813 9.553 -24.071 1.00 63.31 92 SER A N 1
ATOM 679 C CA . SER A 1 92 ? 13.150 10.596 -24.857 1.00 63.31 92 SER A CA 1
ATOM 680 C C . SER A 1 92 ? 11.637 10.363 -24.875 1.00 63.31 92 SER A C 1
ATOM 682 O O . SER A 1 92 ? 11.172 9.265 -25.179 1.00 63.31 92 SER A O 1
ATOM 684 N N . GLY A 1 93 ? 10.864 11.397 -24.535 1.00 60.62 93 GLY A N 1
ATOM 685 C CA . GLY A 1 93 ? 9.412 11.310 -24.359 1.00 60.62 93 GLY A CA 1
ATOM 686 C C . GLY A 1 93 ? 9.008 10.698 -23.009 1.00 60.62 93 GLY A C 1
ATOM 687 O O . GLY A 1 93 ? 9.670 9.821 -22.465 1.00 60.62 93 GLY A O 1
ATOM 688 N N . GLY A 1 94 ? 7.896 11.156 -22.428 1.00 64.69 94 GLY A N 1
ATOM 689 C CA . GLY A 1 94 ? 7.456 10.757 -21.078 1.00 64.69 94 GLY A CA 1
ATOM 690 C C . GLY A 1 94 ? 7.070 9.276 -20.891 1.00 64.69 94 GLY A C 1
ATOM 691 O O . GLY A 1 94 ? 6.627 8.902 -19.803 1.00 64.69 94 GLY A O 1
ATOM 692 N N . HIS A 1 95 ? 7.203 8.441 -21.927 1.00 66.69 95 HIS A N 1
ATOM 693 C CA . HIS A 1 95 ? 6.658 7.082 -21.976 1.00 66.69 95 HIS A CA 1
ATOM 694 C C . HIS A 1 95 ? 7.714 5.979 -21.832 1.00 66.69 95 HIS A C 1
ATOM 696 O O . HIS A 1 95 ? 7.444 4.998 -21.149 1.00 66.69 95 HIS A O 1
ATOM 702 N N . GLN A 1 96 ? 8.913 6.137 -22.398 1.00 74.56 96 GLN A N 1
ATOM 703 C CA . GLN A 1 96 ? 9.979 5.133 -22.313 1.00 74.56 96 GLN A CA 1
ATOM 704 C C . GLN A 1 96 ? 11.097 5.649 -21.414 1.00 74.56 96 GLN A C 1
ATOM 706 O O . GLN A 1 96 ? 12.015 6.325 -21.872 1.00 74.56 96 GLN A O 1
ATOM 711 N N . ARG A 1 97 ? 10.986 5.354 -20.113 1.00 84.69 97 ARG A N 1
ATOM 712 C CA . ARG A 1 97 ? 12.030 5.659 -19.133 1.00 84.69 97 ARG A CA 1
ATOM 713 C C . ARG A 1 97 ? 12.762 4.402 -18.700 1.00 84.69 97 ARG A C 1
ATOM 715 O O . ARG A 1 97 ? 12.134 3.422 -18.310 1.00 84.69 97 ARG A O 1
ATOM 722 N N . PHE A 1 98 ? 14.082 4.466 -18.724 1.00 86.94 98 PHE A N 1
ATOM 723 C CA . PHE A 1 98 ? 14.987 3.437 -18.232 1.0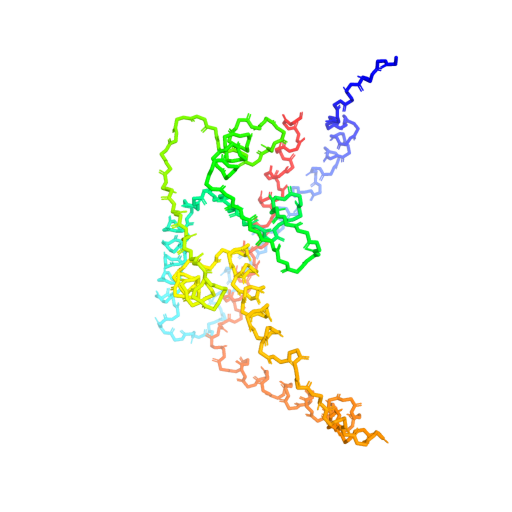0 86.94 98 PHE A CA 1
ATOM 724 C C . PHE A 1 98 ? 15.958 4.045 -17.221 1.00 86.94 98 PHE A C 1
ATOM 726 O O . PHE A 1 98 ? 16.114 5.261 -17.136 1.00 86.94 98 PHE A O 1
ATOM 733 N N . LEU A 1 99 ? 16.613 3.203 -16.432 1.00 88.50 99 LEU A N 1
ATOM 734 C CA . LEU A 1 99 ? 17.670 3.627 -15.524 1.00 88.50 99 LEU A CA 1
ATOM 735 C C . LEU A 1 99 ? 18.842 2.674 -15.714 1.00 88.50 99 LEU A C 1
ATOM 737 O O . LEU A 1 99 ? 18.699 1.468 -15.524 1.00 88.50 99 LEU A O 1
ATOM 741 N N . SER A 1 100 ? 19.981 3.200 -16.154 1.00 88.06 100 SER A N 1
ATOM 742 C CA . SER A 1 100 ? 21.181 2.386 -16.318 1.00 88.06 100 SER A CA 1
ATOM 743 C C . SER A 1 100 ? 21.805 2.085 -14.952 1.00 88.06 100 SER A C 1
ATOM 745 O O . SER A 1 100 ? 21.726 2.894 -14.027 1.00 88.06 100 SER A O 1
ATOM 747 N N . ALA A 1 101 ? 22.457 0.927 -14.831 1.00 86.38 101 ALA A N 1
ATOM 748 C CA . ALA A 1 101 ? 23.143 0.517 -13.608 1.00 86.38 101 ALA A CA 1
ATOM 749 C C . ALA A 1 101 ? 24.120 1.571 -13.032 1.00 86.38 101 ALA A C 1
ATOM 751 O O . ALA A 1 101 ? 24.039 1.827 -11.831 1.00 86.38 101 ALA A O 1
ATOM 752 N N . PRO A 1 102 ? 24.999 2.233 -13.819 1.00 88.81 102 PRO A N 1
ATOM 753 C CA . PRO A 1 102 ? 25.894 3.249 -13.258 1.00 88.81 102 PRO A CA 1
ATOM 754 C C . PRO A 1 102 ? 25.135 4.464 -12.707 1.00 88.81 102 PRO A C 1
ATOM 756 O O . PRO A 1 102 ? 25.473 4.959 -11.636 1.00 88.81 102 PRO A O 1
ATOM 759 N N . ASN A 1 103 ? 24.066 4.895 -13.381 1.00 89.62 103 ASN A N 1
ATOM 760 C CA . ASN A 1 103 ? 23.268 6.038 -12.935 1.00 89.62 103 ASN A CA 1
ATOM 761 C C . ASN A 1 103 ? 22.430 5.697 -11.696 1.00 89.62 103 ASN A C 1
ATOM 763 O O . ASN A 1 103 ? 22.267 6.539 -10.819 1.00 89.62 103 ASN A O 1
ATOM 767 N N . LEU A 1 104 ? 21.951 4.452 -11.583 1.00 90.44 104 LEU A N 1
ATOM 768 C CA . LEU A 1 104 ? 21.314 3.944 -10.366 1.00 90.44 104 LEU A CA 1
ATOM 769 C C . LEU A 1 104 ? 22.273 3.997 -9.172 1.00 90.44 104 LEU A C 1
ATOM 771 O O . LEU A 1 104 ? 21.883 4.463 -8.105 1.00 90.44 104 LEU A O 1
ATOM 775 N N . LEU A 1 105 ? 23.511 3.524 -9.346 1.00 90.62 105 LEU A N 1
ATOM 776 C CA . LEU A 1 105 ? 24.511 3.521 -8.276 1.00 90.62 105 LEU A CA 1
ATOM 777 C C . LEU A 1 105 ? 24.866 4.937 -7.832 1.00 90.62 105 LEU A C 1
ATOM 779 O O . LEU A 1 105 ? 24.928 5.190 -6.632 1.00 90.62 105 LEU A O 1
ATOM 783 N N . GLN A 1 106 ? 25.053 5.856 -8.781 1.00 90.88 106 GLN A N 1
ATOM 784 C CA . GLN A 1 106 ? 25.327 7.253 -8.462 1.00 90.88 106 GLN A CA 1
ATOM 785 C C . GLN A 1 106 ? 24.153 7.890 -7.709 1.00 90.88 106 GLN A C 1
ATOM 787 O O . GLN A 1 106 ? 24.354 8.468 -6.649 1.00 90.88 106 GLN A O 1
ATOM 792 N N . LEU A 1 107 ? 22.919 7.694 -8.182 1.00 91.00 107 LEU A N 1
ATOM 793 C CA . LEU A 1 107 ? 21.733 8.250 -7.533 1.00 91.00 107 LEU A CA 1
ATOM 794 C C . LEU A 1 107 ? 21.497 7.661 -6.132 1.00 91.00 107 LEU A C 1
ATOM 796 O O . LEU A 1 107 ? 21.075 8.374 -5.224 1.00 91.00 107 LEU A O 1
ATOM 800 N N . LEU A 1 108 ? 21.796 6.373 -5.934 1.00 89.94 108 LEU A N 1
ATOM 801 C CA . LEU A 1 108 ? 21.776 5.751 -4.609 1.00 89.94 108 LEU A CA 1
ATOM 802 C C . LEU A 1 108 ? 22.875 6.308 -3.702 1.00 89.94 108 LEU A C 1
ATOM 804 O O . LEU A 1 108 ? 22.599 6.585 -2.539 1.00 89.94 108 LEU A O 1
ATOM 808 N N . ALA A 1 109 ? 24.095 6.497 -4.207 1.00 89.38 109 ALA A N 1
ATOM 809 C CA . ALA A 1 109 ? 25.188 7.086 -3.437 1.00 89.38 109 ALA A CA 1
ATOM 810 C C . ALA A 1 109 ? 24.862 8.527 -3.014 1.00 89.38 109 ALA A C 1
ATOM 812 O O . ALA A 1 109 ? 25.007 8.877 -1.841 1.00 89.38 109 ALA A O 1
ATOM 813 N N . ASP A 1 110 ? 24.335 9.331 -3.937 1.00 90.56 110 ASP A N 1
ATOM 814 C CA . ASP A 1 110 ? 23.893 10.698 -3.670 1.00 90.56 110 ASP A CA 1
ATOM 815 C C . ASP A 1 110 ? 22.766 10.702 -2.626 1.00 90.56 110 ASP A C 1
ATOM 817 O O . ASP A 1 110 ? 22.825 11.448 -1.649 1.00 90.56 110 ASP A O 1
ATOM 821 N N . LYS A 1 111 ? 21.780 9.800 -2.743 1.00 89.38 111 LYS A N 1
ATOM 822 C CA . LYS A 1 111 ? 20.677 9.716 -1.774 1.00 89.38 111 LYS A CA 1
ATOM 823 C C . LYS A 1 111 ? 21.116 9.218 -0.395 1.00 89.38 111 LYS A C 1
ATOM 825 O O . LYS A 1 111 ? 20.569 9.658 0.611 1.00 89.38 111 LYS A O 1
ATOM 830 N N . LEU A 1 112 ? 22.090 8.312 -0.327 1.00 86.69 112 LEU A N 1
ATOM 831 C CA . LEU A 1 112 ? 22.639 7.824 0.940 1.00 86.69 112 LEU A CA 1
ATOM 832 C C . LEU A 1 112 ? 23.542 8.852 1.620 1.00 86.69 112 LEU A C 1
ATOM 834 O O . LEU A 1 112 ? 23.688 8.798 2.838 1.00 86.69 112 LEU A O 1
ATOM 838 N N . THR A 1 113 ? 24.160 9.762 0.865 1.00 87.19 113 THR A N 1
ATOM 839 C CA . THR A 1 113 ? 25.013 10.831 1.408 1.00 87.19 113 THR A CA 1
ATOM 840 C C . THR A 1 113 ? 24.248 12.123 1.693 1.00 87.19 113 THR A C 1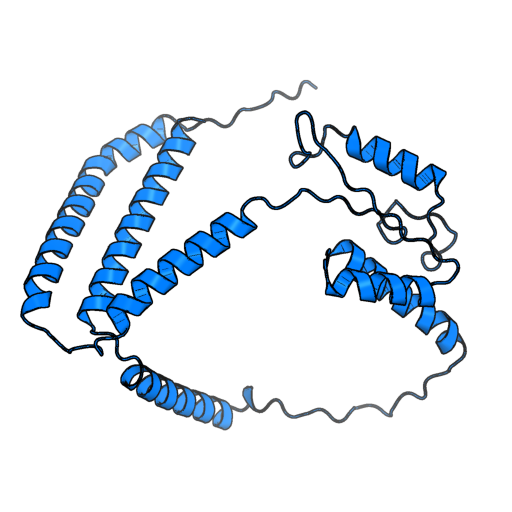
ATOM 842 O O . THR A 1 113 ? 24.728 12.922 2.500 1.00 87.19 113 THR A O 1
ATOM 845 N N . ASP A 1 114 ? 23.042 12.272 1.140 1.00 87.56 114 ASP A N 1
ATOM 846 C CA . ASP A 1 114 ? 22.108 13.376 1.367 1.00 87.56 114 ASP A CA 1
ATOM 847 C C . ASP A 1 114 ? 21.921 13.685 2.865 1.00 87.56 114 ASP A C 1
ATOM 849 O O . ASP A 1 114 ? 21.572 12.822 3.675 1.00 87.56 114 ASP A O 1
ATOM 853 N N . THR A 1 115 ? 22.197 14.930 3.249 1.00 84.75 115 THR A N 1
ATOM 854 C CA . THR A 1 115 ? 22.043 15.438 4.622 1.00 84.75 115 THR A CA 1
ATOM 855 C C . THR A 1 115 ? 20.755 16.233 4.816 1.00 84.75 115 THR A C 1
ATOM 857 O O . THR A 1 115 ? 20.479 16.679 5.928 1.00 84.75 115 THR A O 1
ATOM 860 N N . THR A 1 116 ? 19.962 16.420 3.758 1.00 87.69 116 THR A N 1
ATOM 861 C CA . THR A 1 116 ? 18.720 17.203 3.796 1.00 87.69 116 THR A CA 1
ATOM 862 C C . THR A 1 116 ? 17.509 16.387 4.250 1.00 87.69 116 THR A C 1
ATOM 864 O O . THR A 1 116 ? 16.518 16.959 4.703 1.00 87.69 116 THR A O 1
ATOM 867 N N . ASP A 1 117 ? 17.591 15.056 4.178 1.00 85.12 117 ASP A N 1
ATOM 868 C CA . ASP A 1 117 ? 16.521 14.145 4.578 1.00 85.12 117 ASP A CA 1
ATOM 869 C C . ASP A 1 117 ? 16.540 13.876 6.091 1.00 85.12 117 ASP A C 1
ATOM 871 O O . ASP A 1 117 ? 17.422 13.192 6.614 1.00 85.12 117 ASP A O 1
ATOM 875 N N . ALA A 1 118 ? 15.538 14.401 6.799 1.00 82.12 118 ALA A N 1
ATOM 876 C CA . ALA A 1 118 ? 15.406 14.250 8.248 1.00 82.12 118 ALA A CA 1
ATOM 877 C C . ALA A 1 118 ? 15.143 12.799 8.694 1.00 82.12 118 ALA A C 1
ATOM 879 O O . ALA A 1 118 ? 15.394 12.469 9.852 1.00 82.12 118 ALA A O 1
ATOM 880 N N . VAL A 1 119 ? 14.649 11.939 7.796 1.00 83.69 119 VAL A N 1
ATOM 881 C CA . VAL A 1 119 ? 14.309 10.533 8.088 1.00 83.69 119 VAL A CA 1
ATOM 882 C C . VAL A 1 119 ? 15.474 9.596 7.739 1.00 83.69 119 VAL A C 1
ATOM 884 O O . VAL A 1 119 ? 15.366 8.375 7.851 1.00 83.69 119 VAL A O 1
ATOM 887 N N . ARG A 1 120 ? 16.627 10.142 7.329 1.00 83.50 120 ARG A N 1
ATOM 888 C CA . ARG A 1 120 ? 17.804 9.339 7.004 1.00 83.50 120 ARG A CA 1
ATOM 889 C C . ARG A 1 120 ? 18.267 8.524 8.223 1.00 83.50 120 ARG A C 1
ATOM 891 O O . ARG A 1 120 ? 18.462 9.095 9.299 1.00 83.50 120 ARG A O 1
ATOM 898 N N . PRO A 1 121 ? 18.543 7.218 8.054 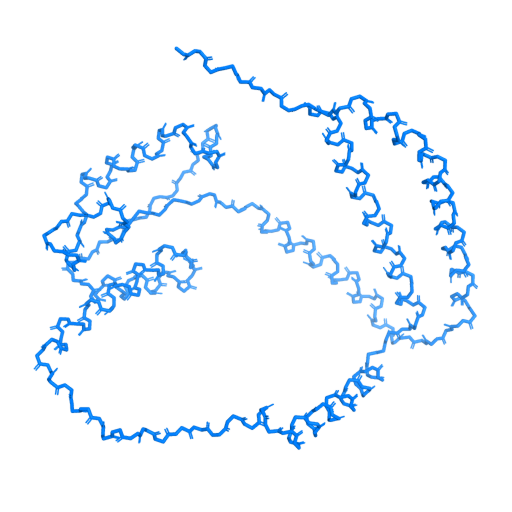1.00 83.62 121 PRO A N 1
ATOM 899 C CA . PRO A 1 121 ? 19.096 6.406 9.129 1.00 83.62 121 PRO A CA 1
ATOM 900 C C . PRO A 1 121 ? 20.491 6.910 9.534 1.00 83.62 121 PRO A C 1
ATOM 902 O O . PRO A 1 121 ? 21.353 7.151 8.685 1.00 83.62 121 PRO A O 1
ATOM 905 N N . GLN A 1 122 ? 20.706 7.076 10.841 1.00 80.75 122 GLN A N 1
ATOM 906 C CA . GLN A 1 122 ? 21.963 7.558 11.424 1.00 80.75 122 GLN A CA 1
ATOM 907 C C . GLN A 1 122 ? 22.773 6.406 12.042 1.00 80.75 122 GLN A C 1
ATOM 909 O O . GLN A 1 122 ? 22.221 5.379 12.443 1.00 80.75 122 GLN A O 1
ATOM 914 N N . GLY A 1 123 ? 24.093 6.589 12.143 1.00 82.06 123 GLY A N 1
ATOM 915 C CA . GLY A 1 123 ? 25.007 5.611 12.741 1.00 82.06 123 GLY A CA 1
ATOM 916 C C . GLY A 1 123 ? 25.411 4.467 11.805 1.00 82.06 123 GLY A C 1
ATOM 917 O O . GLY A 1 123 ? 25.238 4.537 10.588 1.00 82.06 123 GLY A O 1
ATOM 918 N N . GLN A 1 124 ? 26.000 3.417 12.380 1.00 83.12 124 GLN A N 1
ATOM 919 C CA . GLN A 1 124 ? 26.423 2.229 11.640 1.00 83.12 124 GLN A CA 1
ATOM 920 C C . GLN A 1 124 ? 25.219 1.316 11.400 1.00 83.12 124 GLN A C 1
ATOM 922 O O . GLN A 1 124 ? 24.618 0.811 12.343 1.00 83.12 124 GLN A O 1
ATOM 927 N N . GLN A 1 125 ? 24.870 1.118 10.133 1.00 82.31 125 GLN A N 1
ATOM 928 C CA . GLN A 1 125 ? 23.684 0.376 9.709 1.00 82.31 125 GLN A CA 1
ATOM 929 C C . GLN A 1 125 ? 24.087 -0.733 8.735 1.00 82.31 125 GLN A C 1
ATOM 931 O O . GLN A 1 125 ? 25.071 -0.603 8.006 1.00 82.31 125 GLN A O 1
ATOM 936 N N . SER A 1 126 ? 23.312 -1.815 8.710 1.00 84.50 126 SER A N 1
ATOM 937 C CA . SER A 1 126 ? 23.423 -2.866 7.692 1.00 84.50 126 SER A CA 1
ATOM 938 C C . SER A 1 126 ? 22.262 -2.732 6.712 1.00 84.50 126 SER A C 1
ATOM 940 O O . SER A 1 126 ? 21.128 -2.525 7.135 1.00 84.50 126 SER A O 1
ATOM 942 N N . ALA A 1 127 ? 22.532 -2.847 5.412 1.00 85.06 127 ALA A N 1
ATOM 943 C CA . ALA A 1 127 ? 21.521 -2.692 4.371 1.00 85.06 127 ALA A CA 1
ATOM 944 C C . ALA A 1 127 ? 21.419 -3.953 3.507 1.00 85.06 127 ALA A C 1
ATOM 946 O O . ALA A 1 127 ? 22.430 -4.534 3.114 1.00 85.06 127 ALA A O 1
ATOM 947 N N . LEU A 1 128 ? 20.187 -4.340 3.175 1.00 87.62 128 LEU A N 1
ATOM 948 C CA . LEU A 1 128 ? 19.896 -5.321 2.135 1.00 87.62 128 LEU A CA 1
ATOM 949 C C . LEU A 1 128 ? 19.610 -4.572 0.831 1.00 87.62 128 LEU A C 1
ATOM 951 O O . LEU A 1 128 ? 18.683 -3.767 0.772 1.00 87.62 128 LEU A O 1
ATOM 955 N N . VAL A 1 129 ? 20.388 -4.850 -0.215 1.00 88.75 129 VAL A N 1
ATOM 956 C CA . VAL A 1 129 ? 20.204 -4.235 -1.536 1.00 88.75 129 VAL A CA 1
ATOM 957 C C . VAL A 1 129 ? 19.607 -5.260 -2.489 1.00 88.75 129 VAL A C 1
ATOM 959 O O . VAL A 1 129 ? 20.178 -6.327 -2.705 1.00 88.75 129 VAL A O 1
ATOM 962 N N . LEU A 1 130 ? 18.462 -4.916 -3.075 1.00 89.94 130 LEU A N 1
ATOM 963 C CA . LEU A 1 130 ? 17.772 -5.720 -4.079 1.00 89.94 130 LEU A CA 1
ATOM 964 C C . LEU A 1 130 ? 17.701 -4.929 -5.384 1.00 89.94 130 LEU A C 1
ATOM 966 O O . LEU A 1 130 ? 17.287 -3.771 -5.390 1.00 89.94 130 LEU A O 1
ATOM 970 N N . ILE A 1 131 ? 18.101 -5.555 -6.489 1.00 90.56 131 ILE A N 1
ATOM 971 C CA . ILE A 1 131 ? 18.052 -4.954 -7.825 1.00 90.56 131 ILE A CA 1
ATOM 972 C C . ILE A 1 131 ? 17.129 -5.796 -8.698 1.00 90.56 131 ILE A C 1
ATOM 974 O O . ILE A 1 131 ? 17.324 -7.001 -8.845 1.00 90.56 131 ILE A O 1
ATOM 978 N N . PHE A 1 132 ? 16.146 -5.137 -9.308 1.00 90.50 132 PHE A N 1
ATOM 979 C CA . PHE A 1 132 ? 15.234 -5.745 -10.269 1.00 90.50 132 PHE A CA 1
ATOM 980 C C . PHE A 1 132 ? 15.684 -5.382 -11.683 1.00 90.50 132 PHE A C 1
ATOM 982 O O . PHE A 1 132 ? 15.716 -4.206 -12.046 1.00 90.50 132 PHE A O 1
ATOM 989 N N . LEU A 1 133 ? 16.042 -6.391 -12.476 1.00 89.62 133 LEU A N 1
ATOM 990 C CA . LEU A 1 133 ? 16.497 -6.225 -13.853 1.00 89.62 133 LEU A CA 1
ATOM 991 C C . LEU A 1 133 ? 15.527 -6.928 -14.803 1.00 89.62 133 LEU A C 1
ATOM 993 O O . LEU A 1 133 ? 15.228 -8.107 -14.632 1.00 89.62 133 LEU A O 1
ATOM 997 N N . ALA A 1 134 ? 15.082 -6.214 -15.831 1.00 89.69 134 ALA A N 1
ATOM 998 C CA . ALA A 1 134 ? 14.293 -6.774 -16.918 1.00 89.69 134 ALA A CA 1
ATOM 999 C C . ALA A 1 134 ? 14.572 -6.006 -18.213 1.00 89.69 134 ALA A C 1
ATOM 1001 O O . ALA A 1 134 ? 14.825 -4.802 -18.189 1.00 89.69 134 ALA A O 1
ATOM 1002 N N . THR A 1 135 ? 14.511 -6.702 -19.347 1.00 88.00 135 THR A N 1
ATOM 1003 C CA . THR A 1 135 ? 14.673 -6.103 -20.684 1.00 88.00 135 THR A CA 1
ATOM 1004 C C . THR A 1 135 ? 13.342 -5.703 -21.317 1.00 88.00 135 THR A C 1
ATOM 1006 O O . THR A 1 135 ? 13.330 -4.951 -22.289 1.00 88.00 135 THR A O 1
ATOM 1009 N N . ARG A 1 136 ? 12.218 -6.176 -20.761 1.00 87.94 136 ARG A N 1
ATOM 1010 C CA . ARG A 1 136 ? 10.856 -5.830 -21.181 1.00 87.94 136 ARG A CA 1
ATOM 1011 C C . ARG A 1 136 ? 10.002 -5.397 -19.991 1.00 87.94 136 ARG A C 1
ATOM 1013 O O . ARG A 1 136 ? 10.177 -5.896 -18.878 1.00 87.94 136 ARG A O 1
ATOM 1020 N N . LEU A 1 137 ? 9.052 -4.498 -20.237 1.00 90.44 137 LEU A N 1
ATOM 1021 C CA . LEU A 1 137 ? 8.190 -3.921 -19.199 1.00 90.44 137 LEU A CA 1
ATOM 1022 C C . LEU A 1 137 ? 7.174 -4.921 -18.631 1.00 90.44 137 LEU A C 1
ATOM 1024 O O . LEU A 1 137 ? 6.862 -4.857 -17.446 1.00 90.44 137 LEU A O 1
ATOM 1028 N N . ASP A 1 138 ? 6.713 -5.877 -19.434 1.00 92.25 138 ASP A N 1
ATOM 1029 C CA . ASP A 1 138 ? 5.820 -6.951 -18.989 1.00 92.25 138 ASP A CA 1
ATOM 1030 C C . ASP A 1 138 ? 6.520 -7.901 -18.002 1.00 92.25 138 ASP A C 1
ATOM 1032 O O . ASP A 1 138 ? 5.966 -8.254 -16.961 1.00 92.25 138 ASP A O 1
ATOM 1036 N N . GLN A 1 139 ? 7.777 -8.255 -18.285 1.00 93.75 139 GLN A N 1
ATOM 1037 C CA . GLN A 1 139 ? 8.609 -9.047 -17.380 1.00 93.75 139 GLN A CA 1
ATOM 1038 C C . GLN A 1 139 ? 8.910 -8.271 -16.099 1.00 93.75 139 GLN A C 1
ATOM 1040 O O . GLN A 1 139 ? 8.802 -8.832 -15.008 1.00 93.75 139 GLN A O 1
ATOM 1045 N N . LEU A 1 140 ? 9.229 -6.976 -16.213 1.00 93.00 140 LEU A N 1
ATOM 1046 C CA . LEU A 1 140 ? 9.443 -6.118 -15.050 1.00 93.00 140 LEU A CA 1
ATOM 1047 C C . LEU A 1 140 ? 8.197 -6.092 -14.155 1.00 93.00 140 LEU A C 1
ATOM 1049 O O . LEU A 1 140 ? 8.308 -6.364 -12.962 1.00 93.00 140 LEU A O 1
ATOM 1053 N N . ALA A 1 141 ? 7.016 -5.846 -14.727 1.00 94.62 141 ALA A N 1
ATOM 1054 C CA . ALA A 1 141 ? 5.753 -5.841 -13.994 1.00 94.62 141 ALA A CA 1
ATOM 1055 C C . ALA A 1 141 ? 5.486 -7.188 -13.305 1.00 94.62 141 ALA A C 1
ATOM 1057 O O . ALA A 1 141 ? 5.198 -7.218 -12.114 1.00 94.62 141 ALA A O 1
ATOM 1058 N N . ALA A 1 142 ? 5.681 -8.312 -14.003 1.00 94.94 142 ALA A N 1
ATOM 1059 C CA . ALA A 1 142 ? 5.489 -9.639 -13.419 1.00 94.94 142 ALA A CA 1
ATOM 1060 C C . ALA A 1 142 ? 6.461 -9.931 -12.259 1.00 94.94 142 ALA A C 1
ATOM 1062 O O . ALA A 1 142 ? 6.064 -10.517 -11.249 1.00 94.94 142 ALA A O 1
ATOM 1063 N N . THR A 1 143 ? 7.733 -9.532 -12.382 1.00 94.31 143 THR A N 1
ATOM 1064 C CA . THR A 1 143 ? 8.725 -9.707 -11.304 1.00 94.31 143 THR A CA 1
ATOM 1065 C C . THR A 1 143 ? 8.411 -8.842 -10.088 1.00 94.31 143 THR A C 1
ATOM 1067 O O . THR A 1 143 ? 8.445 -9.345 -8.965 1.00 94.31 143 THR A O 1
ATOM 1070 N N . LEU A 1 144 ? 8.040 -7.576 -10.308 1.00 95.00 144 LEU A N 1
ATOM 1071 C CA . LEU A 1 144 ? 7.636 -6.664 -9.243 1.00 95.00 144 LEU A CA 1
ATOM 1072 C C . LEU A 1 144 ? 6.351 -7.136 -8.565 1.00 95.00 144 LEU A C 1
ATOM 1074 O O . LEU A 1 144 ? 6.304 -7.142 -7.342 1.00 95.00 144 LEU A O 1
ATOM 1078 N N . GLY A 1 145 ? 5.363 -7.623 -9.319 1.00 94.00 145 GLY A N 1
ATOM 1079 C CA . GLY A 1 145 ? 4.117 -8.152 -8.762 1.00 94.00 145 GLY A CA 1
ATOM 1080 C C . GLY A 1 145 ? 4.348 -9.326 -7.811 1.00 94.00 145 GLY A C 1
ATOM 1081 O O . GLY A 1 145 ? 3.796 -9.353 -6.715 1.00 94.00 145 GLY A O 1
ATOM 1082 N N . ARG A 1 146 ? 5.246 -10.262 -8.153 1.00 93.94 146 ARG A N 1
ATOM 1083 C CA . ARG A 1 146 ? 5.613 -11.367 -7.243 1.00 93.94 146 ARG A CA 1
ATOM 1084 C C . ARG A 1 146 ? 6.262 -10.872 -5.951 1.00 93.94 146 ARG A C 1
ATOM 1086 O O . ARG A 1 146 ? 5.993 -11.429 -4.891 1.00 93.94 146 ARG A O 1
ATOM 1093 N N . PHE A 1 147 ? 7.107 -9.847 -6.033 1.00 93.38 147 PHE A N 1
ATOM 1094 C CA . PHE A 1 147 ? 7.767 -9.275 -4.860 1.00 93.38 147 PHE A CA 1
ATOM 1095 C C . PHE A 1 147 ? 6.801 -8.453 -3.995 1.00 93.38 147 PHE A C 1
ATOM 1097 O O . PHE A 1 147 ? 6.774 -8.611 -2.775 1.00 93.38 147 PHE A O 1
ATOM 1104 N N . ASN A 1 148 ? 5.960 -7.629 -4.623 1.00 93.44 148 ASN A N 1
ATOM 1105 C CA . ASN A 1 148 ? 5.007 -6.744 -3.955 1.00 93.44 148 ASN A CA 1
ATOM 1106 C C . ASN A 1 148 ? 3.916 -7.508 -3.191 1.00 93.44 148 ASN A C 1
ATOM 1108 O O . ASN A 1 148 ? 3.345 -6.954 -2.258 1.00 93.44 148 ASN A O 1
ATOM 1112 N N . VAL A 1 149 ? 3.654 -8.778 -3.523 1.00 93.81 149 VAL A N 1
ATOM 1113 C CA . VAL A 1 149 ? 2.797 -9.660 -2.705 1.00 93.81 149 VAL A CA 1
ATOM 1114 C C . VAL A 1 149 ? 3.391 -9.894 -1.311 1.00 93.81 149 VAL A C 1
ATOM 1116 O O . VAL A 1 149 ? 2.642 -10.011 -0.345 1.00 93.81 149 VAL A O 1
ATOM 1119 N N . VAL A 1 150 ? 4.720 -9.956 -1.195 1.00 90.44 150 VAL A N 1
ATOM 1120 C CA . VAL A 1 150 ? 5.416 -10.213 0.075 1.00 90.44 150 VAL A CA 1
ATOM 1121 C C . VAL A 1 150 ? 5.753 -8.905 0.791 1.00 90.44 150 VAL A C 1
ATOM 1123 O O . VAL A 1 150 ? 5.522 -8.782 1.990 1.00 90.44 150 VAL A O 1
ATOM 1126 N N . LEU A 1 151 ? 6.292 -7.923 0.062 1.00 88.31 151 LEU A N 1
ATOM 1127 C CA . LEU A 1 151 ? 6.730 -6.631 0.601 1.00 88.31 151 LEU A CA 1
ATOM 1128 C C . LEU A 1 151 ? 6.216 -5.476 -0.278 1.00 88.31 151 LEU A C 1
ATOM 1130 O O . LEU A 1 151 ? 6.950 -4.977 -1.137 1.00 88.31 151 LEU A O 1
ATOM 1134 N N . PRO A 1 152 ? 4.961 -5.026 -0.085 1.00 89.31 152 PRO A N 1
ATOM 1135 C CA . PRO A 1 152 ? 4.351 -3.985 -0.906 1.00 89.31 152 PRO A CA 1
ATOM 1136 C C . PRO A 1 152 ? 4.890 -2.598 -0.540 1.00 89.31 152 PRO A C 1
ATOM 1138 O O . PRO A 1 152 ? 4.318 -1.874 0.275 1.00 89.31 152 PRO A O 1
ATOM 1141 N N . MET A 1 153 ? 5.986 -2.190 -1.174 1.00 90.38 153 MET A N 1
ATOM 1142 C CA . MET A 1 153 ? 6.488 -0.822 -1.048 1.00 90.38 153 MET A CA 1
ATOM 1143 C C . MET A 1 153 ? 5.733 0.098 -2.017 1.00 90.38 153 MET A C 1
ATOM 1145 O O . MET A 1 153 ? 5.662 -0.221 -3.207 1.00 90.38 153 MET A O 1
ATOM 1149 N N . PRO A 1 154 ? 5.205 1.256 -1.575 1.00 91.81 154 PRO A N 1
ATOM 1150 C CA . PRO A 1 154 ? 4.351 2.104 -2.411 1.00 91.81 154 PRO A CA 1
ATOM 1151 C C . PRO A 1 154 ? 4.960 2.468 -3.769 1.00 91.81 154 PRO A C 1
ATOM 1153 O O . PRO A 1 154 ? 4.269 2.447 -4.787 1.00 91.81 154 PRO A O 1
ATOM 1156 N N . ASP A 1 155 ? 6.259 2.761 -3.801 1.00 92.62 155 ASP A N 1
ATOM 1157 C CA . ASP A 1 155 ? 6.952 3.126 -5.035 1.00 92.62 155 ASP A CA 1
ATOM 1158 C C . ASP A 1 155 ? 7.221 1.927 -5.956 1.00 92.62 155 ASP A C 1
ATOM 1160 O O . ASP A 1 155 ? 7.139 2.083 -7.175 1.00 92.62 155 ASP A O 1
ATOM 1164 N N . LEU A 1 156 ? 7.439 0.721 -5.415 1.00 93.31 156 LEU A N 1
ATOM 1165 C CA . LEU A 1 156 ? 7.525 -0.504 -6.224 1.00 93.31 156 LEU A CA 1
ATOM 1166 C C . LEU A 1 156 ? 6.161 -0.884 -6.808 1.00 93.31 156 LEU A C 1
ATOM 1168 O O . LEU A 1 156 ? 6.088 -1.277 -7.969 1.00 93.31 156 LEU A O 1
ATOM 1172 N N . VAL A 1 157 ? 5.074 -0.704 -6.053 1.00 95.44 157 VAL A N 1
ATOM 1173 C CA . VAL A 1 157 ? 3.700 -0.926 -6.540 1.00 95.44 157 VAL A CA 1
ATOM 1174 C C . VAL A 1 157 ? 3.341 0.079 -7.638 1.00 95.44 157 VAL A C 1
ATOM 1176 O O . VAL A 1 157 ? 2.710 -0.266 -8.638 1.00 95.44 157 VAL A O 1
ATOM 1179 N N . ARG A 1 158 ? 3.765 1.340 -7.501 1.00 94.31 158 ARG A N 1
ATOM 1180 C CA . ARG A 1 158 ? 3.611 2.342 -8.570 1.00 94.31 158 ARG A CA 1
ATOM 1181 C C . ARG A 1 158 ? 4.417 1.969 -9.809 1.00 94.31 158 ARG A C 1
ATOM 1183 O O . ARG A 1 158 ? 3.899 2.109 -10.916 1.00 94.31 158 ARG A O 1
ATOM 1190 N N . ALA A 1 159 ? 5.651 1.501 -9.633 1.00 93.25 159 ALA A N 1
ATOM 1191 C CA . ALA A 1 159 ? 6.498 1.071 -10.739 1.00 93.25 159 ALA A CA 1
ATOM 1192 C C . ALA A 1 159 ? 5.929 -0.154 -11.465 1.00 93.25 159 ALA A C 1
ATOM 1194 O O . ALA A 1 159 ? 5.916 -0.159 -12.693 1.00 93.25 159 ALA A O 1
ATOM 1195 N N . GLU A 1 160 ? 5.391 -1.130 -10.731 1.00 94.81 160 GLU A N 1
ATOM 1196 C CA . GLU A 1 160 ? 4.672 -2.286 -11.277 1.00 94.81 160 GLU A CA 1
ATOM 1197 C C . GLU A 1 160 ? 3.502 -1.840 -12.158 1.00 94.81 160 GLU A C 1
ATOM 1199 O O . GLU A 1 160 ? 3.498 -2.115 -13.356 1.00 94.81 160 GLU A O 1
ATOM 1204 N N . ARG A 1 161 ? 2.557 -1.069 -11.597 1.00 95.06 161 ARG A N 1
ATOM 1205 C CA . ARG A 1 161 ? 1.377 -0.580 -12.334 1.00 95.06 161 ARG A CA 1
ATOM 1206 C C . ARG A 1 161 ? 1.765 0.243 -13.556 1.00 95.06 161 ARG A C 1
ATOM 1208 O O . ARG A 1 161 ? 1.107 0.184 -14.592 1.00 95.06 161 ARG A O 1
ATOM 1215 N N . ARG A 1 162 ? 2.827 1.047 -13.442 1.00 92.44 162 ARG A N 1
ATOM 1216 C CA . ARG A 1 162 ? 3.320 1.857 -14.557 1.00 92.44 162 ARG A CA 1
ATOM 1217 C C . ARG A 1 162 ? 3.918 0.985 -15.656 1.00 92.44 162 ARG A C 1
ATOM 1219 O O . ARG A 1 162 ? 3.606 1.227 -16.819 1.00 92.44 162 ARG A O 1
ATOM 1226 N N . ALA A 1 163 ? 4.743 0.001 -15.304 1.00 92.38 163 ALA A N 1
ATOM 1227 C CA . ALA A 1 163 ? 5.330 -0.937 -16.255 1.00 92.38 163 ALA A CA 1
ATOM 1228 C C . ALA A 1 163 ? 4.248 -1.777 -16.951 1.00 92.38 163 ALA A C 1
ATOM 1230 O O . ALA A 1 163 ? 4.263 -1.885 -18.174 1.00 92.38 163 ALA A O 1
ATOM 1231 N N . GLU A 1 164 ? 3.264 -2.274 -16.200 1.00 94.44 164 GLU A N 1
ATOM 1232 C CA . GLU A 1 164 ? 2.113 -3.010 -16.730 1.00 94.44 164 GLU A CA 1
ATOM 1233 C C . GLU A 1 164 ? 1.312 -2.157 -17.721 1.00 94.44 164 GLU A C 1
ATOM 1235 O O . GLU A 1 164 ? 1.035 -2.583 -18.842 1.00 94.44 164 GLU A O 1
ATOM 1240 N N . HIS A 1 165 ? 0.985 -0.918 -17.344 1.00 92.31 165 HIS A N 1
ATOM 1241 C CA . HIS A 1 165 ? 0.231 -0.018 -18.210 1.00 92.31 165 HIS A CA 1
ATOM 1242 C C . HIS A 1 165 ? 0.988 0.316 -19.499 1.00 92.31 165 HIS A C 1
ATOM 1244 O O . HIS A 1 165 ? 0.388 0.351 -20.569 1.00 92.31 165 HIS A O 1
ATOM 1250 N N . LEU A 1 166 ? 2.301 0.541 -19.419 1.00 90.25 166 LEU A N 1
ATOM 1251 C CA . LEU A 1 166 ? 3.125 0.798 -20.599 1.00 90.25 166 LEU A CA 1
ATOM 1252 C C . LEU A 1 166 ? 3.230 -0.437 -21.501 1.00 90.25 166 LEU A C 1
ATOM 1254 O O . LEU A 1 166 ? 3.082 -0.300 -22.711 1.00 90.25 166 LEU A O 1
ATOM 1258 N N . ALA A 1 167 ? 3.404 -1.632 -20.931 1.00 90.06 167 ALA A N 1
ATOM 1259 C CA . ALA A 1 167 ? 3.401 -2.879 -21.693 1.00 90.06 167 ALA A CA 1
ATOM 1260 C C . ALA A 1 167 ? 2.057 -3.102 -22.409 1.00 90.06 167 ALA A C 1
ATOM 1262 O O . ALA A 1 167 ? 2.020 -3.476 -23.579 1.00 90.06 167 ALA A O 1
ATOM 1263 N N . LYS A 1 168 ? 0.942 -2.807 -21.733 1.00 90.94 168 LYS A N 1
ATOM 1264 C CA . LYS A 1 168 ? -0.399 -2.864 -22.323 1.00 90.94 168 LYS A CA 1
ATOM 1265 C C . LYS A 1 168 ? -0.576 -1.837 -23.447 1.00 90.94 168 LYS A C 1
ATOM 1267 O O . LYS A 1 168 ? -1.069 -2.186 -24.516 1.00 90.94 168 LYS A O 1
ATOM 1272 N N . LEU A 1 169 ? -0.123 -0.598 -23.240 1.00 88.19 169 LEU A N 1
ATOM 1273 C CA . LEU A 1 169 ? -0.159 0.462 -24.252 1.00 88.19 169 LEU A CA 1
ATOM 1274 C C . LEU A 1 169 ? 0.642 0.105 -25.509 1.00 88.19 169 LEU A C 1
ATOM 1276 O O . LEU A 1 169 ? 0.212 0.459 -26.602 1.00 88.19 169 LEU A O 1
ATOM 1280 N N . GLU A 1 170 ? 1.779 -0.586 -25.386 1.00 84.38 170 GLU A N 1
ATOM 1281 C CA . GLU A 1 170 ? 2.555 -1.036 -26.553 1.00 84.38 170 GLU A CA 1
ATOM 1282 C C . GLU A 1 170 ? 1.745 -1.975 -27.462 1.00 84.38 170 GLU A C 1
ATOM 1284 O O . GLU A 1 170 ? 1.873 -1.898 -28.686 1.00 84.38 170 GLU A O 1
ATOM 1289 N N . VAL A 1 171 ? 0.864 -2.797 -26.882 1.00 85.88 171 VAL A N 1
ATOM 1290 C CA . VAL A 1 171 ? -0.037 -3.696 -27.620 1.00 85.88 171 VAL A CA 1
ATOM 1291 C C . VAL A 1 171 ? -1.267 -2.948 -28.143 1.00 85.88 171 VAL A C 1
ATOM 1293 O O . VAL A 1 171 ? -1.634 -3.079 -29.310 1.00 85.88 171 VAL A O 1
ATOM 1296 N N . GLU A 1 172 ? -1.902 -2.136 -27.298 1.00 87.19 172 GLU A N 1
ATOM 1297 C CA . GLU A 1 172 ? -3.172 -1.469 -27.611 1.00 87.19 172 GLU A CA 1
ATOM 1298 C C . GLU A 1 172 ? -3.029 -0.248 -28.525 1.00 87.19 172 GLU A C 1
ATOM 1300 O O . GLU A 1 172 ? -4.023 0.181 -29.102 1.00 87.19 172 GLU A O 1
ATOM 1305 N N . LYS A 1 173 ? -1.819 0.300 -28.721 1.00 82.12 173 LYS A N 1
ATOM 1306 C CA . LYS A 1 173 ? -1.582 1.488 -29.568 1.00 82.12 173 LYS A CA 1
ATOM 1307 C C . LYS A 1 173 ? -2.155 1.356 -30.984 1.00 82.12 173 LYS A C 1
ATOM 1309 O O . LYS A 1 173 ? -2.496 2.361 -31.602 1.00 82.12 173 LYS A O 1
ATOM 1314 N N . TRP A 1 174 ? -2.238 0.129 -31.492 1.00 81.12 174 TRP A N 1
ATOM 1315 C CA . TRP A 1 174 ? -2.739 -0.179 -32.833 1.00 81.12 174 TRP A CA 1
ATOM 1316 C C . TRP A 1 174 ? -4.221 -0.561 -32.866 1.00 81.12 174 TRP A C 1
ATOM 1318 O O . TRP A 1 174 ? -4.782 -0.756 -33.942 1.00 81.12 174 TRP A O 1
ATOM 1328 N N . VAL A 1 175 ? -4.866 -0.660 -31.706 1.00 83.00 175 VAL A N 1
ATOM 1329 C CA . VAL A 1 175 ? -6.286 -0.973 -31.591 1.00 83.00 175 VAL A CA 1
ATOM 1330 C C . VAL A 1 175 ? -7.057 0.340 -31.581 1.00 83.00 175 VAL A C 1
ATOM 1332 O O . VAL A 1 175 ? -6.898 1.155 -30.678 1.00 83.00 175 VAL A O 1
ATOM 1335 N N . MET A 1 176 ? -7.915 0.551 -32.579 1.00 79.88 176 MET A N 1
ATOM 1336 C CA . MET A 1 176 ? -8.880 1.647 -32.554 1.00 79.88 176 MET A CA 1
ATOM 1337 C C . MET A 1 176 ? -10.115 1.177 -31.773 1.00 79.88 176 MET A C 1
ATOM 1339 O O . MET A 1 176 ? -10.863 0.340 -32.288 1.00 79.88 176 MET A O 1
ATOM 1343 N N . PRO A 1 177 ? -10.336 1.641 -30.527 1.00 76.12 177 PRO A N 1
ATOM 1344 C CA . PRO A 1 177 ? -11.480 1.194 -29.752 1.00 76.12 177 PRO A CA 1
ATOM 1345 C C . PRO A 1 177 ? -12.764 1.730 -30.387 1.00 76.12 177 PRO A C 1
ATOM 1347 O O . PRO A 1 177 ? -12.897 2.926 -30.650 1.00 76.12 177 PRO A O 1
ATOM 1350 N N . ILE A 1 178 ? -13.730 0.843 -30.608 1.00 81.94 178 ILE A N 1
ATOM 1351 C CA . ILE A 1 178 ? -15.076 1.242 -31.014 1.00 81.94 178 ILE A CA 1
ATOM 1352 C C . ILE A 1 178 ? -15.746 1.841 -29.776 1.00 81.94 178 ILE A C 1
ATOM 1354 O O . ILE A 1 178 ? -16.048 1.130 -28.817 1.00 81.94 178 ILE A O 1
ATOM 1358 N N . ALA A 1 179 ? -15.937 3.159 -29.766 1.00 80.94 179 ALA A N 1
ATOM 1359 C CA . ALA A 1 179 ? -16.645 3.827 -28.684 1.00 80.94 179 ALA A CA 1
ATOM 1360 C C . ALA A 1 179 ? -18.132 3.436 -28.710 1.00 80.94 179 ALA A C 1
ATOM 1362 O O . ALA A 1 179 ? -18.777 3.475 -29.759 1.00 80.94 179 ALA A O 1
ATOM 1363 N N . GLY A 1 180 ? -18.684 3.070 -27.551 1.00 82.81 180 GLY A N 1
ATOM 1364 C CA . GLY A 1 180 ? -20.125 2.870 -27.408 1.00 82.81 180 GLY A CA 1
ATOM 1365 C C . GLY A 1 180 ? -20.888 4.172 -27.669 1.00 82.81 180 GLY A C 1
ATOM 1366 O O . GLY A 1 180 ? -20.394 5.258 -27.361 1.00 82.81 180 GLY A O 1
ATOM 1367 N N . GLN A 1 181 ? -22.097 4.073 -28.228 1.00 85.56 181 GLN A N 1
ATOM 1368 C CA . GLN A 1 181 ? -22.966 5.239 -28.396 1.00 85.56 181 GLN A CA 1
ATOM 1369 C C . GLN A 1 181 ? -23.310 5.833 -27.024 1.00 85.56 181 GLN A C 1
ATOM 1371 O O . GLN A 1 181 ? -23.727 5.120 -26.112 1.00 85.56 181 GLN A O 1
ATOM 1376 N N . MET A 1 182 ? -23.110 7.143 -26.874 1.00 86.81 182 MET A N 1
ATOM 1377 C CA . MET A 1 182 ? -23.502 7.881 -25.673 1.00 86.81 182 MET A CA 1
ATOM 1378 C C . MET A 1 182 ? -24.945 8.395 -25.812 1.00 86.81 182 MET A C 1
ATOM 1380 O O . MET A 1 182 ? -25.352 8.712 -26.932 1.00 86.81 182 MET A O 1
ATOM 1384 N N . PRO A 1 183 ? -25.710 8.543 -24.711 1.00 87.12 183 PRO A N 1
ATOM 1385 C CA . PRO A 1 183 ? -25.335 8.334 -23.307 1.00 87.12 183 PRO A CA 1
ATOM 1386 C C . PRO A 1 183 ? -25.292 6.856 -22.885 1.00 87.12 183 PRO A C 1
ATOM 1388 O O . PRO A 1 183 ? -26.080 6.036 -23.344 1.00 87.12 183 PRO A O 1
ATOM 1391 N N . LEU A 1 184 ? -24.369 6.530 -21.974 1.00 84.56 184 LEU A N 1
ATOM 1392 C CA . LEU A 1 184 ? -24.235 5.179 -21.428 1.00 84.56 184 LEU A CA 1
ATOM 1393 C C . LEU A 1 184 ? -25.350 4.881 -20.419 1.00 84.56 184 LEU A C 1
ATOM 1395 O O . LEU A 1 184 ? -25.731 5.739 -19.619 1.00 84.56 184 LEU A O 1
ATOM 1399 N N . TRP A 1 185 ? -25.809 3.630 -20.402 1.00 88.12 185 TRP A N 1
ATOM 1400 C CA . TRP A 1 185 ? -26.597 3.106 -19.290 1.00 88.12 185 TRP A CA 1
ATOM 1401 C C . TRP A 1 185 ? -25.771 3.192 -18.003 1.00 88.12 185 TRP A C 1
ATOM 1403 O O . TRP A 1 185 ? -24.605 2.799 -17.974 1.00 88.12 185 TRP A O 1
ATOM 1413 N N . SER A 1 186 ? -26.371 3.704 -16.931 1.00 88.25 186 SER A N 1
ATOM 1414 C CA . SER A 1 186 ? -25.745 3.763 -15.609 1.00 88.25 186 SER A CA 1
ATOM 1415 C C . SER A 1 186 ? -26.670 3.157 -14.563 1.00 88.25 186 SER A C 1
ATOM 1417 O O . SER A 1 186 ? -27.893 3.162 -14.713 1.00 88.25 186 SER A O 1
ATOM 1419 N N . GLN A 1 187 ? -26.084 2.591 -13.509 1.00 89.56 187 GLN A N 1
ATOM 1420 C CA . GLN A 1 187 ? -26.859 2.079 -12.386 1.00 89.56 187 GLN A CA 1
ATOM 1421 C C . GLN A 1 187 ? -27.460 3.245 -11.601 1.00 89.56 187 GLN A C 1
ATOM 1423 O O . GLN A 1 187 ? -26.765 4.211 -11.281 1.00 89.56 187 GLN A O 1
ATOM 1428 N N . LEU A 1 188 ? -28.743 3.137 -11.252 1.00 86.38 188 LEU A N 1
ATOM 1429 C CA . LEU A 1 188 ? -29.394 4.094 -10.366 1.00 86.38 188 LEU A CA 1
ATOM 1430 C C . LEU A 1 188 ? -28.785 3.958 -8.957 1.00 86.38 188 LEU A C 1
ATOM 1432 O O . LEU A 1 188 ? -28.895 2.883 -8.361 1.00 86.38 188 LEU A O 1
ATOM 1436 N N . PRO A 1 189 ? -28.160 5.007 -8.388 1.00 86.00 189 PRO A N 1
ATOM 1437 C CA . PRO A 1 189 ? -27.577 4.932 -7.054 1.00 86.00 189 PRO A CA 1
ATOM 1438 C C . PRO A 1 189 ? -28.691 4.938 -6.002 1.00 86.00 189 PRO A C 1
ATOM 1440 O O . PRO A 1 189 ? -29.076 5.991 -5.488 1.00 86.00 189 PRO A O 1
ATOM 1443 N N . LEU A 1 190 ? -29.210 3.752 -5.673 1.00 83.25 190 LEU A N 1
ATOM 1444 C CA . LEU A 1 190 ? -30.327 3.567 -4.740 1.00 83.25 190 LEU A CA 1
ATOM 1445 C C . LEU A 1 190 ? -30.055 4.186 -3.363 1.00 83.25 190 LEU A C 1
ATOM 1447 O O . LEU A 1 190 ? -30.993 4.587 -2.689 1.00 83.25 190 LEU A O 1
ATOM 1451 N N . GLN A 1 191 ? -28.799 4.362 -2.945 1.00 77.69 191 GLN A N 1
ATOM 1452 C CA . GLN A 1 191 ? -28.464 5.032 -1.679 1.00 77.69 191 GLN A CA 1
ATOM 1453 C C . GLN A 1 191 ? -28.852 6.522 -1.658 1.00 77.69 191 GLN A C 1
ATOM 1455 O O . GLN A 1 191 ? -28.940 7.128 -0.589 1.00 77.69 191 GLN A O 1
ATOM 1460 N N . ARG A 1 192 ? -29.060 7.134 -2.830 1.00 80.12 192 ARG A N 1
ATOM 1461 C CA . ARG A 1 192 ? -29.486 8.535 -2.965 1.00 80.12 192 ARG A CA 1
ATOM 1462 C C . ARG A 1 192 ? -31.001 8.685 -3.034 1.00 80.12 192 ARG A C 1
ATOM 1464 O O . ARG A 1 192 ? -31.499 9.788 -2.825 1.00 80.12 192 ARG A O 1
ATOM 1471 N N . CYS A 1 193 ? -31.733 7.606 -3.305 1.00 86.38 193 CYS A N 1
ATOM 1472 C CA . CYS A 1 193 ? -33.187 7.638 -3.291 1.00 86.38 193 CYS A CA 1
ATOM 1473 C C . CYS A 1 193 ? -33.675 7.757 -1.829 1.00 86.38 193 CYS A C 1
ATOM 1475 O O . CYS A 1 193 ? -33.210 7.022 -0.957 1.00 86.38 193 CYS A O 1
ATOM 1477 N N . PRO A 1 194 ? -34.595 8.688 -1.521 1.00 87.81 194 PRO A N 1
ATOM 1478 C CA . PRO A 1 194 ? -34.961 9.007 -0.139 1.00 87.81 194 PRO A CA 1
ATOM 1479 C C . PRO A 1 194 ? -35.598 7.822 0.598 1.00 87.81 194 PRO A C 1
ATOM 1481 O O . PRO A 1 194 ? -35.288 7.591 1.763 1.00 87.81 194 PRO A O 1
ATOM 1484 N N . ILE A 1 195 ? -36.430 7.034 -0.090 1.00 89.88 195 ILE A N 1
ATOM 1485 C CA . ILE A 1 195 ? -37.142 5.885 0.494 1.00 89.88 195 ILE A CA 1
ATOM 1486 C C . ILE A 1 195 ? -36.165 4.775 0.898 1.00 89.88 195 ILE A C 1
ATOM 1488 O O . ILE A 1 195 ? -36.181 4.304 2.030 1.00 89.88 195 ILE A O 1
ATOM 1492 N N . THR A 1 196 ? -35.278 4.377 -0.010 1.00 86.25 196 THR A N 1
ATOM 1493 C CA . THR A 1 196 ? -34.263 3.339 0.233 1.00 86.25 196 THR A CA 1
ATOM 1494 C C . THR A 1 196 ? -33.217 3.794 1.243 1.00 86.25 196 THR A C 1
ATOM 1496 O O . THR A 1 196 ? -32.769 2.988 2.054 1.00 86.25 196 THR A O 1
ATOM 1499 N N . LYS A 1 197 ? -32.863 5.086 1.262 1.00 83.06 197 LYS A N 1
ATOM 1500 C CA . LYS A 1 197 ? -31.994 5.653 2.297 1.00 83.06 197 LYS A CA 1
ATOM 1501 C C . LYS A 1 197 ? -32.633 5.526 3.680 1.00 83.06 197 LYS A C 1
ATOM 1503 O O . LYS A 1 197 ? -31.994 4.979 4.574 1.00 83.06 197 LYS A O 1
ATOM 1508 N N . LEU A 1 198 ? -33.884 5.959 3.844 1.00 86.25 198 LEU A N 1
ATOM 1509 C CA . LEU A 1 198 ? -34.603 5.840 5.117 1.00 86.25 198 LEU A CA 1
ATOM 1510 C C . LEU A 1 198 ? -34.763 4.376 5.550 1.00 86.25 198 LEU A C 1
ATOM 1512 O O . LEU A 1 198 ? -34.479 4.057 6.700 1.00 86.25 198 LEU A O 1
ATOM 1516 N N . ALA A 1 199 ? -35.118 3.480 4.625 1.00 86.19 199 ALA A N 1
ATOM 1517 C CA . ALA A 1 199 ? -35.227 2.047 4.902 1.00 86.19 199 ALA A CA 1
ATOM 1518 C C . ALA A 1 199 ? -33.886 1.433 5.351 1.00 86.19 199 ALA A C 1
ATOM 1520 O O . ALA A 1 199 ? -33.835 0.694 6.334 1.00 86.19 199 ALA A O 1
ATOM 1521 N N . SER A 1 200 ? -32.782 1.778 4.677 1.00 86.00 200 SER A N 1
ATOM 1522 C CA . SER A 1 200 ? -31.442 1.313 5.061 1.00 86.00 200 SER A CA 1
ATOM 1523 C C . SER A 1 200 ? -31.025 1.824 6.442 1.00 86.00 200 SER A C 1
ATOM 1525 O O . SER A 1 200 ? -30.460 1.068 7.224 1.00 86.00 200 SER A O 1
ATOM 1527 N N . GLN A 1 201 ? -31.365 3.073 6.779 1.00 87.44 201 GLN A N 1
ATOM 1528 C CA . GLN A 1 201 ? -31.090 3.655 8.093 1.00 87.44 201 GLN A CA 1
ATOM 1529 C C . GLN A 1 201 ? -31.915 2.981 9.191 1.00 87.44 201 GLN A C 1
ATOM 1531 O O . GLN A 1 201 ? -31.371 2.680 10.251 1.00 87.44 201 GLN A O 1
ATOM 1536 N N . SER A 1 202 ? -33.197 2.687 8.943 1.00 87.25 202 SER A N 1
ATOM 1537 C CA . SER A 1 202 ? -34.027 1.968 9.915 1.00 87.25 202 SER A CA 1
ATOM 1538 C C . SER A 1 202 ? -33.549 0.534 10.135 1.00 87.25 202 SER A C 1
ATOM 1540 O O . SER A 1 202 ? -33.488 0.085 11.275 1.00 87.25 202 SER A O 1
ATOM 1542 N N . MET A 1 203 ? -33.162 -0.171 9.066 1.00 85.25 203 MET A N 1
ATOM 1543 C CA . MET A 1 203 ? -32.629 -1.535 9.161 1.00 85.25 203 MET A CA 1
ATOM 1544 C C . MET A 1 203 ? -31.277 -1.558 9.878 1.00 85.25 203 MET A C 1
ATOM 1546 O O . MET A 1 203 ? -31.078 -2.376 10.769 1.00 85.25 203 MET A O 1
ATOM 1550 N N . ALA A 1 204 ? -30.375 -0.627 9.554 1.00 86.06 204 ALA A N 1
ATOM 1551 C CA . ALA A 1 204 ? -29.097 -0.488 10.249 1.00 86.06 204 ALA A CA 1
ATOM 1552 C C . ALA A 1 204 ? -29.287 -0.156 11.737 1.00 86.06 204 ALA A C 1
ATOM 1554 O O . ALA A 1 204 ? -28.575 -0.697 12.575 1.00 86.06 204 ALA A O 1
ATOM 1555 N N . GLY A 1 205 ? -30.278 0.674 12.082 1.00 83.38 205 GLY A N 1
ATOM 1556 C CA . GLY A 1 205 ? -30.635 0.950 13.475 1.00 83.38 205 GLY A CA 1
ATOM 1557 C C . GLY A 1 205 ? -31.135 -0.291 14.219 1.00 83.38 205 GLY A C 1
ATOM 1558 O O . GLY A 1 205 ? -30.723 -0.531 15.349 1.00 83.38 205 GLY A O 1
ATOM 1559 N N . GLN A 1 206 ? -31.973 -1.114 13.583 1.00 75.81 206 GLN A N 1
ATOM 1560 C CA . GLN A 1 206 ? -32.434 -2.380 14.166 1.00 75.81 206 GLN A CA 1
ATOM 1561 C C . GLN A 1 206 ? -31.288 -3.384 14.343 1.00 75.81 206 GLN A C 1
ATOM 1563 O O . GLN A 1 206 ? -31.202 -4.026 15.387 1.00 75.81 206 GLN A O 1
ATOM 1568 N N . LEU A 1 207 ? -30.385 -3.485 13.364 1.00 75.69 207 LEU A N 1
ATOM 1569 C CA . LEU A 1 207 ? -29.190 -4.325 13.463 1.00 75.69 207 LEU A CA 1
ATOM 1570 C C . LEU A 1 207 ? -28.264 -3.853 14.584 1.00 75.69 207 LEU A C 1
ATOM 1572 O O . LEU A 1 207 ? -27.860 -4.676 15.390 1.00 75.69 207 LEU A O 1
ATOM 1576 N N . ALA A 1 208 ? -28.018 -2.549 14.714 1.00 75.06 208 ALA A N 1
ATOM 1577 C CA . ALA A 1 208 ? -27.199 -2.000 15.795 1.00 75.06 208 ALA A CA 1
ATOM 1578 C C . ALA A 1 208 ? -27.798 -2.272 17.187 1.00 75.06 208 ALA A C 1
ATOM 1580 O O . ALA A 1 208 ? -27.066 -2.526 18.138 1.00 75.06 208 ALA A O 1
ATOM 1581 N N . VAL A 1 209 ? -29.129 -2.251 17.320 1.00 72.19 209 VAL A N 1
ATOM 1582 C CA . VAL A 1 209 ? -29.813 -2.630 18.568 1.00 72.19 209 VAL A CA 1
ATOM 1583 C C . VAL A 1 209 ? -29.617 -4.119 18.868 1.00 72.19 209 VAL A C 1
ATOM 1585 O O . VAL A 1 209 ? -29.303 -4.470 20.001 1.00 72.19 209 VAL A O 1
ATOM 1588 N N . LEU A 1 210 ? -29.754 -4.995 17.869 1.00 67.31 210 LEU A N 1
ATOM 1589 C CA . LEU A 1 210 ? -29.519 -6.437 18.021 1.00 67.31 210 LEU A CA 1
ATOM 1590 C C . LEU A 1 210 ? -28.048 -6.761 18.316 1.00 67.31 210 LEU A C 1
ATOM 1592 O O . LEU A 1 210 ? -27.765 -7.603 19.162 1.00 67.31 210 LEU A O 1
ATOM 1596 N N . GLU A 1 211 ? -27.119 -6.064 17.667 1.00 70.25 211 GLU A N 1
ATOM 1597 C CA . GLU A 1 211 ? -25.685 -6.130 17.953 1.00 70.25 211 GLU A CA 1
ATOM 1598 C C . GLU A 1 211 ? -25.386 -5.622 19.363 1.00 70.25 211 GLU A C 1
ATOM 1600 O O . GLU A 1 211 ? -24.576 -6.225 20.052 1.00 70.25 211 GLU A O 1
ATOM 1605 N N . GLY A 1 212 ? -26.087 -4.588 19.836 1.00 64.88 212 GLY A N 1
ATOM 1606 C CA . GLY A 1 212 ? -26.010 -4.115 21.219 1.00 64.88 212 GLY A CA 1
ATOM 1607 C C . GLY A 1 212 ? -26.533 -5.123 22.245 1.00 64.88 212 GLY A C 1
ATOM 1608 O O . GLY A 1 212 ? -26.005 -5.184 23.348 1.00 64.88 212 GLY A O 1
ATOM 1609 N N . TYR A 1 213 ? -27.524 -5.949 21.891 1.00 59.47 213 TYR A N 1
ATOM 1610 C CA . TYR A 1 213 ? -27.968 -7.072 22.731 1.00 59.47 213 TYR A CA 1
ATOM 1611 C C . TYR A 1 213 ? -27.010 -8.272 22.691 1.00 59.47 213 TYR A C 1
ATOM 1613 O O . TYR A 1 213 ? -26.953 -9.031 23.654 1.00 59.47 213 TYR A O 1
ATOM 1621 N N . ALA A 1 214 ? -26.292 -8.471 21.582 1.00 56.78 214 ALA A N 1
ATOM 1622 C CA . ALA A 1 214 ? -25.321 -9.555 21.412 1.00 56.78 214 ALA A CA 1
ATOM 1623 C C . ALA A 1 214 ? -23.912 -9.189 21.914 1.00 56.78 214 ALA A C 1
ATOM 1625 O O . ALA A 1 214 ? -23.106 -10.075 22.203 1.00 56.78 214 ALA A O 1
ATOM 1626 N N . ALA A 1 215 ? -23.608 -7.894 22.016 1.00 58.69 215 ALA A N 1
ATOM 1627 C CA . ALA A 1 215 ? -22.430 -7.364 22.677 1.00 58.69 215 ALA A CA 1
ATOM 1628 C C . ALA A 1 215 ? -22.634 -7.507 24.188 1.00 58.69 215 ALA A C 1
ATOM 1630 O O . ALA A 1 215 ? -23.100 -6.603 24.871 1.00 58.69 215 ALA A O 1
ATOM 1631 N N . ASP A 1 216 ? -22.314 -8.695 24.686 1.00 55.06 216 ASP A N 1
ATOM 1632 C CA . ASP A 1 216 ? -22.364 -9.091 26.092 1.00 55.06 216 ASP A CA 1
ATOM 1633 C C . ASP A 1 216 ? -21.237 -8.384 26.887 1.00 55.06 216 ASP A C 1
ATOM 1635 O O . ASP A 1 216 ? -20.354 -9.021 27.462 1.00 55.06 216 ASP A O 1
ATOM 1639 N N . SER A 1 217 ? -21.200 -7.046 26.854 1.00 56.81 217 SER A N 1
ATOM 1640 C CA . SER A 1 217 ? -20.394 -6.207 27.742 1.00 56.81 217 SER A CA 1
ATOM 1641 C C . SER A 1 217 ? -21.294 -5.686 28.857 1.00 56.81 217 SER A C 1
ATOM 1643 O O . SER A 1 217 ? -22.383 -5.159 28.626 1.00 56.81 217 SER A O 1
ATOM 1645 N N . SER A 1 218 ? -20.871 -5.855 30.111 1.00 62.03 218 SER A N 1
ATOM 1646 C CA . SER A 1 218 ? -21.610 -5.240 31.207 1.00 62.03 218 SER A CA 1
ATOM 1647 C C . SER A 1 218 ? -21.459 -3.715 31.095 1.00 62.03 218 SER A C 1
ATOM 1649 O O . SER A 1 218 ? -20.336 -3.227 30.948 1.00 62.03 218 SER A O 1
ATOM 1651 N N . PRO A 1 219 ? -22.541 -2.925 31.228 1.00 65.38 219 PRO A N 1
ATOM 1652 C CA . PRO A 1 219 ? -22.470 -1.461 31.169 1.00 65.38 219 PRO A CA 1
ATOM 1653 C C . PRO A 1 219 ? -21.455 -0.871 32.157 1.00 65.38 219 PRO A C 1
ATOM 1655 O O . PRO A 1 219 ? -20.895 0.199 3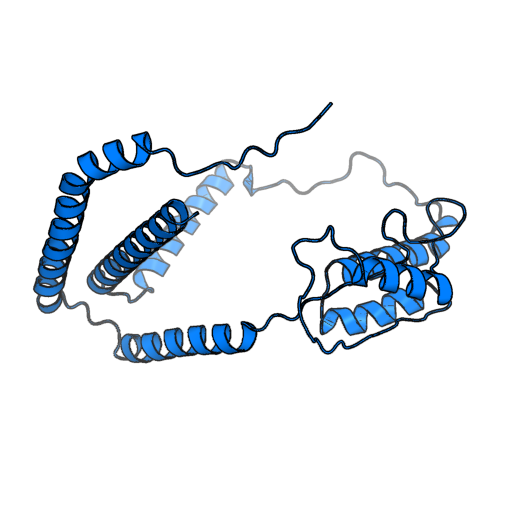1.933 1.00 65.38 219 PRO A O 1
ATOM 1658 N N . MET A 1 220 ? -21.198 -1.584 33.259 1.00 67.44 220 MET A N 1
ATOM 1659 C CA . MET A 1 220 ? -20.180 -1.207 34.229 1.00 67.44 220 MET A CA 1
ATOM 1660 C C . MET A 1 220 ? -18.750 -1.429 33.718 1.00 67.44 220 MET A C 1
ATOM 1662 O O . MET A 1 220 ? -17.887 -0.591 33.976 1.00 67.44 220 MET A O 1
ATOM 1666 N N . ALA A 1 221 ? -18.493 -2.512 32.979 1.00 66.12 221 ALA A N 1
ATOM 1667 C CA . ALA A 1 221 ? -17.202 -2.732 32.332 1.00 66.12 221 ALA A CA 1
ATOM 1668 C C . ALA A 1 221 ? -16.923 -1.649 31.281 1.00 66.12 221 ALA A C 1
ATOM 1670 O O . ALA A 1 221 ? -15.825 -1.102 31.258 1.00 66.12 221 ALA A O 1
ATOM 1671 N N . ASP A 1 222 ? -17.931 -1.245 30.503 1.00 68.31 222 ASP A N 1
ATOM 1672 C CA . ASP A 1 222 ? -17.777 -0.179 29.505 1.00 68.31 222 ASP A CA 1
ATOM 1673 C C . ASP A 1 222 ? -17.508 1.194 30.145 1.00 68.31 222 ASP A C 1
ATOM 1675 O O . ASP A 1 222 ? -16.690 1.975 29.647 1.00 68.31 222 ASP A O 1
ATOM 1679 N N . LEU A 1 223 ? -18.148 1.498 31.281 1.00 73.06 223 LEU A N 1
ATOM 1680 C CA . LEU A 1 223 ? -17.875 2.719 32.047 1.00 73.06 223 LEU A CA 1
ATOM 1681 C C . LEU A 1 223 ? -16.474 2.707 32.676 1.00 73.06 223 LEU A C 1
ATOM 1683 O O . LEU A 1 223 ? -15.798 3.741 32.660 1.00 73.06 223 LEU A O 1
ATOM 1687 N N . ALA A 1 224 ? -16.020 1.557 33.180 1.00 71.69 224 ALA A N 1
ATOM 1688 C CA . ALA A 1 224 ? -14.665 1.384 33.698 1.00 71.69 224 ALA A CA 1
ATOM 1689 C C . ALA A 1 224 ? -13.607 1.536 32.586 1.00 71.69 224 ALA A C 1
ATOM 1691 O O . ALA A 1 224 ? -12.629 2.268 32.762 1.00 71.69 224 ALA A O 1
ATOM 1692 N N . ASP A 1 225 ? -13.836 0.945 31.411 1.00 74.69 225 ASP A N 1
ATOM 1693 C CA . ASP A 1 225 ? -12.964 1.071 30.237 1.00 74.69 225 ASP A CA 1
ATOM 1694 C C . ASP A 1 225 ? -12.910 2.514 29.713 1.00 74.69 225 ASP A C 1
ATOM 1696 O O . ASP A 1 225 ? -11.837 3.030 29.381 1.00 74.69 225 ASP A O 1
ATOM 1700 N N . LEU A 1 226 ? -14.047 3.215 29.674 1.00 77.62 226 LEU A N 1
ATOM 1701 C CA . LEU A 1 226 ? -14.108 4.628 29.292 1.00 77.62 226 LEU A CA 1
ATOM 1702 C C . LEU A 1 226 ? -13.322 5.496 30.283 1.00 77.62 226 LEU A C 1
ATOM 1704 O O . LEU A 1 226 ? -12.557 6.375 29.868 1.00 77.62 226 LEU A O 1
ATOM 1708 N N . GLN A 1 227 ? -13.466 5.241 31.584 1.00 77.00 227 GLN A N 1
ATOM 1709 C CA . GLN A 1 227 ? -12.702 5.938 32.616 1.00 77.00 227 GLN A CA 1
ATOM 1710 C C . GLN A 1 227 ? -11.191 5.682 32.467 1.00 77.00 227 GLN A C 1
ATOM 1712 O O . GLN A 1 227 ? -10.403 6.631 32.543 1.00 77.00 227 GLN A O 1
ATOM 1717 N N . ALA A 1 228 ? -10.783 4.439 32.192 1.00 74.88 228 ALA A N 1
ATOM 1718 C CA . ALA A 1 228 ? -9.386 4.079 31.950 1.00 74.88 228 ALA A CA 1
ATOM 1719 C C . ALA A 1 228 ? -8.812 4.810 30.723 1.00 74.88 228 ALA A C 1
ATOM 1721 O O . ALA A 1 228 ? -7.736 5.407 30.810 1.00 74.88 228 ALA A O 1
ATOM 1722 N N . ARG A 1 229 ? -9.560 4.865 29.611 1.00 78.88 229 ARG A N 1
ATOM 1723 C CA . ARG A 1 229 ? -9.166 5.614 28.402 1.00 78.88 229 ARG A CA 1
ATOM 1724 C C . ARG A 1 229 ? -9.033 7.114 28.663 1.00 78.88 229 ARG A C 1
ATOM 1726 O O . ARG A 1 229 ? -8.068 7.721 28.208 1.00 78.88 229 ARG A O 1
ATOM 1733 N N . LYS A 1 230 ? -9.949 7.713 29.434 1.00 77.56 230 LYS A N 1
ATOM 1734 C CA . LYS A 1 230 ? -9.851 9.130 29.832 1.00 77.56 230 LYS A CA 1
ATOM 1735 C C . LYS A 1 230 ? -8.610 9.408 30.680 1.00 77.56 230 LYS A C 1
ATOM 1737 O O . LYS A 1 230 ? -7.974 10.441 30.492 1.00 77.56 230 LYS A O 1
ATOM 1742 N N . LYS A 1 231 ? -8.243 8.492 31.583 1.00 75.19 231 LYS A N 1
ATOM 1743 C CA . LYS A 1 231 ? -7.020 8.610 32.391 1.00 75.19 231 LYS A CA 1
ATOM 1744 C C . LYS A 1 231 ? -5.760 8.526 31.527 1.00 75.19 231 LYS A C 1
ATOM 1746 O O . LYS A 1 231 ? -4.890 9.379 31.672 1.00 75.19 231 LYS A O 1
ATOM 1751 N N . ALA A 1 232 ? -5.693 7.561 30.609 1.00 77.12 232 ALA A N 1
ATOM 1752 C CA . ALA A 1 232 ? -4.567 7.413 29.685 1.00 77.12 232 ALA A CA 1
ATOM 1753 C C . ALA A 1 232 ? -4.404 8.645 28.777 1.00 77.12 232 ALA A C 1
ATOM 1755 O O . ALA A 1 232 ? -3.311 9.191 28.668 1.00 77.12 232 ALA A O 1
ATOM 1756 N N . GLN A 1 233 ? -5.505 9.155 28.212 1.00 76.31 233 GLN A N 1
ATOM 1757 C CA . GLN A 1 233 ? -5.486 10.355 27.372 1.00 76.31 233 GLN A CA 1
ATOM 1758 C C . GLN A 1 233 ? -5.044 11.608 28.146 1.00 76.31 233 GLN A C 1
ATOM 1760 O O . GLN A 1 233 ? -4.338 12.454 27.599 1.00 76.31 233 GLN A O 1
ATOM 1765 N N . ALA A 1 234 ? -5.454 11.750 29.410 1.00 75.25 234 ALA A N 1
ATOM 1766 C CA . ALA A 1 234 ? -4.992 12.848 30.254 1.00 75.25 234 ALA A CA 1
ATOM 1767 C C . ALA A 1 234 ? -3.477 12.753 30.507 1.00 75.25 234 ALA A C 1
ATOM 1769 O O . ALA A 1 234 ? -2.773 13.738 30.314 1.00 75.25 234 ALA A O 1
ATOM 1770 N N . GLN A 1 235 ? -2.966 11.565 30.845 1.00 77.69 235 GLN A N 1
ATOM 1771 C CA . GLN A 1 235 ? -1.532 11.337 31.060 1.00 77.69 235 GLN A CA 1
ATOM 1772 C C . GLN A 1 235 ? -0.700 11.615 29.802 1.00 77.69 235 GLN A C 1
ATOM 1774 O O . GLN A 1 235 ? 0.322 12.288 29.885 1.00 77.69 235 GLN A O 1
ATOM 1779 N N . GLU A 1 236 ? -1.159 11.171 28.633 1.00 80.75 236 GLU A N 1
ATOM 1780 C CA . GLU A 1 236 ? -0.470 11.409 27.362 1.00 80.75 236 GLU A CA 1
ATOM 1781 C C . GLU A 1 236 ? -0.395 12.906 27.021 1.00 80.75 236 GLU A C 1
ATOM 1783 O O . GLU A 1 236 ? 0.658 13.406 26.630 1.00 80.75 236 GLU A O 1
ATOM 1788 N N . ARG A 1 237 ? -1.484 13.659 27.231 1.00 77.06 237 ARG A N 1
ATOM 1789 C CA . ARG A 1 237 ? -1.493 15.119 27.027 1.00 77.06 237 ARG A CA 1
ATOM 1790 C C . ARG A 1 237 ? -0.625 15.856 28.044 1.00 77.06 237 ARG A C 1
ATOM 1792 O O . ARG A 1 237 ? -0.039 16.882 27.700 1.00 77.06 237 ARG A O 1
ATOM 1799 N N . ASP A 1 238 ? -0.549 15.366 29.279 1.00 79.06 238 ASP A N 1
ATOM 1800 C CA . ASP A 1 238 ? 0.342 15.904 30.310 1.00 79.06 238 ASP A CA 1
ATOM 1801 C C . ASP A 1 238 ? 1.815 15.692 29.910 1.00 79.06 238 ASP A C 1
ATOM 1803 O O . ASP A 1 238 ? 2.607 16.632 30.002 1.00 79.06 238 ASP A O 1
ATOM 1807 N N . GLN A 1 239 ? 2.148 14.506 29.387 1.00 78.12 239 GLN A N 1
ATOM 1808 C CA . GLN A 1 239 ? 3.481 14.144 28.895 1.00 78.12 239 GLN A CA 1
ATOM 1809 C C . GLN A 1 239 ? 3.888 14.992 27.679 1.00 78.12 239 GLN A C 1
ATOM 1811 O O . GLN A 1 239 ? 4.915 15.662 27.720 1.00 78.12 239 GLN A O 1
ATOM 1816 N N . GLN A 1 240 ? 3.036 15.064 26.647 1.00 79.19 240 GLN A N 1
ATOM 1817 C CA . GLN A 1 240 ? 3.272 15.886 25.449 1.00 79.19 240 GLN A CA 1
ATOM 1818 C C . GLN A 1 240 ? 3.512 17.355 25.806 1.00 79.19 240 GLN A C 1
ATOM 1820 O O . GLN A 1 240 ? 4.330 18.040 25.197 1.00 79.19 240 GLN A O 1
ATOM 1825 N N . LEU A 1 241 ? 2.795 17.858 26.810 1.00 76.19 241 LEU A N 1
ATOM 1826 C CA . LEU A 1 241 ? 2.963 19.227 27.265 1.00 76.19 241 LEU A CA 1
ATOM 1827 C C . LEU A 1 241 ? 4.271 19.424 28.045 1.00 76.19 241 LEU A C 1
ATOM 1829 O O . LEU A 1 241 ? 4.888 20.482 27.925 1.00 76.19 241 LEU A O 1
ATOM 1833 N N . ALA A 1 242 ? 4.703 18.438 28.834 1.00 78.88 242 ALA A N 1
ATOM 1834 C CA . ALA A 1 242 ? 6.010 18.460 29.487 1.00 78.88 242 ALA A CA 1
ATOM 1835 C C . ALA A 1 242 ? 7.151 18.451 28.456 1.00 78.88 242 ALA A C 1
ATOM 1837 O O . ALA A 1 242 ? 8.086 19.242 28.584 1.00 78.88 242 ALA A O 1
ATOM 1838 N N . ASP A 1 243 ? 7.020 17.655 27.395 1.00 80.06 243 ASP A N 1
ATOM 1839 C CA . ASP A 1 243 ? 7.989 17.597 26.298 1.00 80.06 243 ASP A CA 1
ATOM 1840 C C . ASP A 1 243 ? 8.066 18.934 25.543 1.00 80.06 243 ASP A C 1
ATOM 1842 O O . ASP A 1 243 ? 9.157 19.425 25.262 1.00 80.06 243 ASP A O 1
ATOM 1846 N N . LEU A 1 244 ? 6.923 19.590 25.295 1.00 77.12 244 LEU A N 1
ATOM 1847 C CA . LEU A 1 244 ? 6.874 20.929 24.686 1.00 77.12 244 LEU A CA 1
ATOM 1848 C C . LEU A 1 244 ? 7.478 22.029 25.574 1.00 77.12 244 LEU A C 1
ATOM 1850 O O . LEU A 1 244 ? 7.956 23.030 25.048 1.00 77.12 244 LEU A O 1
ATOM 1854 N N . LYS A 1 245 ? 7.464 21.868 26.904 1.00 71.62 245 LYS A N 1
ATOM 1855 C CA . LYS A 1 245 ? 8.153 22.780 27.837 1.00 71.62 245 LYS A CA 1
ATOM 1856 C C . LYS A 1 245 ? 9.669 22.560 27.868 1.00 71.62 245 LYS A C 1
ATOM 1858 O O . LYS A 1 245 ? 10.390 23.471 28.271 1.00 71.62 245 LYS A O 1
ATOM 1863 N N . ALA A 1 246 ? 10.137 21.365 27.509 1.00 70.62 246 ALA A N 1
ATOM 1864 C CA . ALA A 1 246 ? 11.551 20.991 27.530 1.00 70.62 246 ALA A CA 1
ATOM 1865 C C . ALA A 1 246 ? 12.309 21.356 26.234 1.00 70.62 246 ALA A C 1
ATOM 1867 O O . ALA A 1 246 ? 13.540 21.291 26.225 1.00 70.62 246 ALA A O 1
ATOM 1868 N N . GLN A 1 247 ? 11.592 21.735 25.167 1.00 60.28 247 GLN A N 1
ATOM 1869 C CA . GLN A 1 247 ? 12.126 22.200 23.874 1.00 60.28 247 GLN A CA 1
ATOM 1870 C C . GLN A 1 247 ? 12.383 23.717 23.847 1.00 60.28 247 GLN A C 1
ATOM 1872 O O . GLN A 1 247 ? 13.433 24.121 23.289 1.00 60.28 247 GLN A O 1
#

Radius of gyration: 29.74 Å; chains: 1; bounding box: 64×56×77 Å

Organism: NCBI:txid629263

Secondary structure (DSSP, 8-state):
-----------HHHHHHHHHHHHHHHHHHHHHHHHHHHHHHHHTT------TTHHHHHHHHHHHHHHHHHHHS-PPP-----TTSTTT-B-SSTT--B--HHHHHHHHHHHHH-SS-TTPPPSS----------SSHHHHHHHHHHHHTTS--HHHHHHHHHHHHHHHHHHHTT----PPPSSPP----GGGSHHHHHHHHHHHHHHHHHHHHH----HHHHHHHHHHHHHHHHHHHHHHHHHHHH-

Sequence (247 aa):
MSWTNIKFRWPAQATQWMDQMAGARNLIQSEMLSTGERVSKLADIATSSPGRIGGAAQAAISAGRTALADQFENVPSCIVVTPFQHGVGQGSGGHQRFLSAPNLLQLLADKLTDTTDAVRPQGQQSALVLIFLATRLDQLAATLGRFNVVLPMPDLVRAERRAEHLAKLEVEKWVMPIAGQMPLWSQLPLQRCPITKLASQSMAGQLAVLEGYAADSSPMADLADLQARKKAQAQERDQQLADLKAQ

pLDDT: mean 78.48, std 11.74, range [41.0, 95.44]